Protein AF-A0A454XWD0-F1 (afdb_monomer)

Mean predicted aligned error: 9.47 Å

InterPro domains:
  IPR008632 Nematode fatty acid retinoid binding [PF05823] (72-197)
  IPR008632 Nematode fatty acid retinoid binding [PTHR31418] (1-220)

Nearest PDB structures (foldseek):
  4xcp-assembly1_A  TM=5.617E-01  e=5.370E-02  Necator americanus

Sequence (221 aa):
MRSALCFAVLIAIAFGAPLLTDRQQKIRLIWGDDVNVTR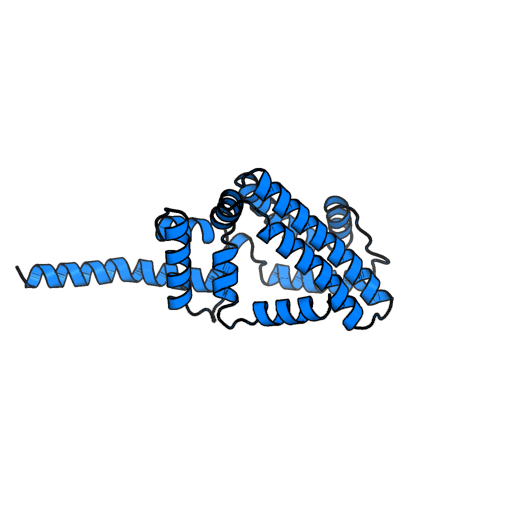AETILAEEAQKLGMTMDDYFNSCAADAESFDFTKQEEADIKQEMEAAVKKVDNINVKTWDELFNILKQHAPKTYDALMKRKAIFEKYFAKLDATAQQFVRNFGNALLESINGLSNAEKESKNPFDLIEMLGKNIKKVKTEYDALPQSSKDSLERVFCIRSTLRIVDEYGLLKIVYAVVEAVA

Solvent-accessible surface area (backbone atoms only — not comparable to full-atom values): 12056 Å² total; per-residue (Å²): 115,74,68,58,53,54,50,51,49,53,49,51,47,64,66,44,46,59,58,49,54,53,48,51,50,49,51,26,71,74,67,34,85,84,54,59,52,73,58,40,54,51,47,46,42,55,52,14,55,77,70,75,42,53,51,66,64,40,50,50,41,55,55,57,66,43,78,62,66,54,74,50,74,64,53,50,52,47,33,53,54,31,48,66,53,32,70,78,67,57,84,78,60,76,56,92,45,70,67,54,44,50,52,50,26,52,75,65,24,45,66,41,31,53,56,49,52,60,33,47,58,55,49,51,64,45,51,70,72,36,48,73,69,34,42,50,51,54,51,51,47,51,50,45,51,46,53,46,53,30,51,50,51,51,36,70,72,65,71,52,57,71,65,61,52,47,27,54,53,18,47,45,52,50,50,49,50,52,57,57,70,70,47,55,67,70,36,54,49,33,44,32,62,59,65,27,51,64,52,48,51,56,50,72,32,69,84,42,57,57,58,51,51,51,50,56,28,61,76,60,84

Structure (mmCIF, N/CA/C/O backbone):
data_AF-A0A454XWD0-F1
#
_entry.id   AF-A0A454XWD0-F1
#
loop_
_atom_site.group_PDB
_atom_site.id
_atom_site.type_symbol
_atom_site.label_atom_id
_atom_site.label_alt_id
_atom_site.label_comp_id
_atom_site.label_asym_id
_atom_site.label_entity_id
_atom_site.label_seq_id
_atom_site.pdbx_PDB_ins_code
_atom_site.Cartn_x
_atom_site.Cartn_y
_atom_site.Cartn_z
_atom_site.occupancy
_atom_site.B_iso_or_equiv
_atom_site.auth_seq_id
_atom_site.auth_comp_id
_atom_site.auth_asym_id
_atom_site.auth_atom_id
_atom_site.pdbx_PDB_model_num
ATOM 1 N N . MET A 1 1 ? -10.133 -17.401 49.829 1.00 37.88 1 MET A N 1
ATOM 2 C CA . MET A 1 1 ? -10.562 -16.442 48.780 1.00 37.88 1 MET A CA 1
ATOM 3 C C . MET A 1 1 ? -9.396 -15.717 48.097 1.00 37.88 1 MET A C 1
ATOM 5 O O . MET A 1 1 ? -9.411 -15.658 46.879 1.00 37.88 1 MET A O 1
ATOM 9 N N . ARG A 1 2 ? -8.354 -15.242 48.806 1.00 32.78 2 ARG A N 1
ATOM 10 C CA . ARG A 1 2 ? -7.168 -14.605 48.175 1.00 32.78 2 ARG A CA 1
ATOM 11 C C . ARG A 1 2 ? -6.350 -15.535 47.256 1.00 32.78 2 ARG A C 1
ATOM 13 O O . ARG A 1 2 ? -5.884 -15.098 46.216 1.00 32.78 2 ARG A O 1
ATOM 20 N N . SER A 1 3 ? -6.252 -16.823 47.583 1.00 38.47 3 SER A N 1
ATOM 21 C CA . SER A 1 3 ? -5.488 -17.816 46.805 1.00 38.47 3 SER A CA 1
ATOM 22 C C . SER A 1 3 ? -6.126 -18.172 45.452 1.00 38.47 3 SER A C 1
ATOM 24 O O . SER A 1 3 ? -5.413 -18.461 44.498 1.00 38.47 3 SER A O 1
ATOM 26 N N . ALA A 1 4 ? -7.460 -18.107 45.352 1.00 33.97 4 ALA A N 1
ATOM 27 C CA . ALA A 1 4 ? -8.196 -18.374 44.111 1.00 33.97 4 ALA A CA 1
ATOM 28 C C . ALA A 1 4 ? -8.080 -17.213 43.106 1.00 33.97 4 ALA A C 1
ATOM 30 O O . ALA A 1 4 ? -7.994 -17.447 41.906 1.00 33.97 4 ALA A O 1
ATOM 31 N N . LEU A 1 5 ? -8.000 -15.972 43.601 1.00 31.23 5 LEU A N 1
ATOM 32 C CA . LEU A 1 5 ? -7.741 -14.776 42.792 1.00 31.23 5 LEU A CA 1
ATOM 33 C C . LEU A 1 5 ? -6.335 -14.796 42.176 1.00 31.23 5 LEU A C 1
ATOM 35 O O . LEU A 1 5 ? -6.193 -14.512 40.993 1.00 31.23 5 LEU A O 1
ATOM 39 N N . CYS A 1 6 ? -5.310 -15.205 42.929 1.00 34.34 6 CYS A N 1
ATOM 40 C CA . CYS A 1 6 ? -3.956 -15.344 42.381 1.00 34.34 6 CYS A CA 1
ATOM 41 C C . CYS A 1 6 ? -3.865 -16.447 41.314 1.0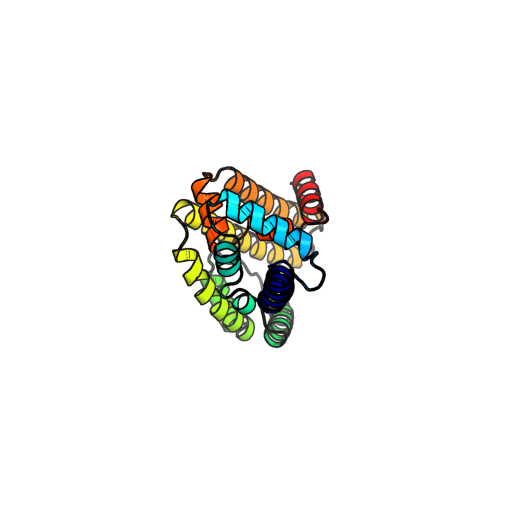0 34.34 6 CYS A C 1
ATOM 43 O O . CYS A 1 6 ? -3.187 -16.262 40.308 1.00 34.34 6 CYS A O 1
ATOM 45 N N . PHE A 1 7 ? -4.580 -17.565 41.490 1.00 37.03 7 PHE A N 1
ATOM 46 C CA . PHE A 1 7 ? -4.650 -18.625 40.478 1.00 37.03 7 PHE A CA 1
ATOM 47 C C . PHE A 1 7 ? -5.415 -18.182 39.224 1.00 37.03 7 PHE A C 1
ATOM 49 O O . PHE A 1 7 ? -4.972 -18.464 38.117 1.00 37.03 7 PHE A O 1
ATOM 56 N N . ALA A 1 8 ? -6.513 -17.434 39.376 1.00 37.16 8 ALA A N 1
ATOM 57 C CA . ALA A 1 8 ? -7.255 -16.867 38.250 1.00 37.16 8 ALA A CA 1
ATOM 58 C C . ALA A 1 8 ? -6.424 -15.841 37.462 1.00 37.16 8 ALA A C 1
ATOM 60 O O . ALA A 1 8 ? -6.486 -15.826 36.238 1.00 37.16 8 ALA A O 1
ATOM 61 N N . VAL A 1 9 ? -5.599 -15.035 38.140 1.00 42.34 9 VAL A N 1
ATOM 62 C CA . VAL A 1 9 ? -4.662 -14.099 37.499 1.00 42.34 9 VAL A CA 1
ATOM 63 C C . VAL A 1 9 ? -3.541 -14.846 36.771 1.00 42.34 9 VAL A C 1
ATOM 65 O O . VAL A 1 9 ? -3.245 -14.512 35.633 1.00 42.34 9 VAL A O 1
ATOM 68 N N . LEU A 1 10 ? -2.963 -15.898 37.358 1.00 39.50 10 LEU A N 1
ATOM 69 C CA . LEU A 1 10 ? -1.930 -16.710 36.696 1.00 39.50 10 LEU A CA 1
ATOM 70 C C . LEU A 1 10 ? -2.470 -17.474 35.481 1.00 39.50 10 LEU A C 1
ATOM 72 O O . LEU A 1 10 ? -1.789 -17.561 34.464 1.00 39.50 10 LEU A O 1
ATOM 76 N N . ILE A 1 11 ? -3.705 -17.975 35.559 1.00 45.94 11 ILE A N 1
ATOM 77 C CA . ILE A 1 11 ? -4.408 -18.605 34.437 1.00 45.94 11 ILE A CA 1
ATOM 78 C C . ILE A 1 11 ? -4.738 -17.551 33.367 1.00 45.94 11 ILE A C 1
ATOM 80 O O . ILE A 1 11 ? -4.446 -17.771 32.198 1.00 45.94 11 ILE A O 1
ATOM 84 N N . ALA A 1 12 ? -5.252 -16.373 33.734 1.00 44.78 12 ALA A N 1
ATOM 85 C CA . ALA A 1 12 ? -5.513 -15.287 32.784 1.00 44.78 12 ALA A CA 1
ATOM 86 C C . ALA A 1 12 ? -4.232 -14.785 32.091 1.00 44.78 12 ALA A C 1
ATOM 88 O O . ALA A 1 12 ? -4.255 -14.498 30.898 1.00 44.78 12 ALA A O 1
ATOM 89 N N . ILE A 1 13 ? -3.101 -14.749 32.803 1.00 44.12 13 ILE A N 1
ATOM 90 C CA . ILE A 1 13 ? -1.786 -14.438 32.230 1.00 44.12 13 ILE A CA 1
ATOM 91 C C . ILE A 1 13 ? -1.321 -15.574 31.308 1.00 44.12 13 ILE A C 1
ATOM 93 O O . ILE A 1 13 ? -0.835 -15.298 30.219 1.00 44.12 13 ILE A O 1
ATOM 97 N N . ALA A 1 14 ? -1.512 -16.843 31.681 1.00 37.91 14 ALA A N 1
ATOM 98 C CA . ALA A 1 14 ? -1.090 -17.991 30.875 1.00 37.91 14 ALA A CA 1
ATOM 99 C C . ALA A 1 14 ? -1.933 -18.208 29.603 1.00 37.91 14 ALA A C 1
ATOM 101 O O . ALA A 1 14 ? -1.398 -18.683 28.608 1.00 37.91 14 ALA A O 1
ATOM 102 N N . PHE A 1 15 ? -3.222 -17.848 29.610 1.00 42.16 15 PHE A N 1
ATOM 103 C CA . PHE A 1 15 ? -4.094 -17.906 28.427 1.00 42.16 15 PHE A CA 1
ATOM 104 C C . PHE A 1 15 ? -4.102 -16.596 27.617 1.00 42.16 15 PHE A C 1
ATOM 106 O O . PHE A 1 15 ? -4.360 -16.631 26.418 1.00 42.16 15 PHE A O 1
ATOM 113 N N . GLY A 1 16 ? -3.774 -15.452 28.230 1.00 37.50 16 GLY A N 1
ATOM 114 C CA . GLY A 1 16 ? -3.621 -14.163 27.543 1.00 37.50 16 GLY A CA 1
ATOM 115 C C . GLY A 1 16 ? -2.238 -13.949 26.914 1.00 37.50 16 GLY A C 1
ATOM 116 O O . GLY A 1 16 ? -2.134 -13.313 25.869 1.00 37.50 16 GLY A O 1
ATOM 117 N N . ALA A 1 17 ? -1.173 -14.512 27.496 1.00 42.06 17 ALA A N 1
ATOM 118 C CA . ALA A 1 17 ? 0.190 -14.382 26.977 1.00 42.06 17 ALA A CA 1
ATOM 119 C C . ALA A 1 17 ? 0.397 -14.983 25.571 1.00 42.06 17 ALA A C 1
ATOM 121 O O . ALA A 1 17 ? 1.052 -14.310 24.779 1.00 42.06 17 ALA A O 1
ATOM 122 N N . PRO A 1 18 ? -0.159 -16.160 25.206 1.00 47.91 18 PRO A N 1
ATOM 123 C CA . PRO A 1 18 ? -0.052 -16.715 23.854 1.00 47.91 18 PRO A CA 1
ATOM 124 C C . PRO A 1 18 ? -0.727 -15.828 22.803 1.00 47.91 18 PRO A C 1
ATOM 126 O O . PRO A 1 18 ? -0.173 -15.617 21.731 1.00 47.91 18 PRO A O 1
ATOM 129 N N . LEU A 1 19 ? -1.890 -15.252 23.134 1.00 55.12 19 LEU A N 1
ATOM 130 C CA . LEU A 1 19 ? -2.605 -14.301 22.273 1.00 55.12 19 LEU A CA 1
ATOM 131 C C . LEU A 1 19 ? -1.808 -13.006 22.074 1.00 55.12 19 LEU A C 1
ATOM 133 O O . LEU A 1 19 ? -1.757 -12.475 20.966 1.00 55.12 19 LEU A O 1
ATOM 137 N N . LEU A 1 20 ? -1.156 -12.518 23.133 1.00 57.12 20 LEU A N 1
ATOM 138 C CA . LEU A 1 20 ? -0.259 -11.366 23.050 1.00 57.12 20 LEU A CA 1
ATOM 139 C C . LEU A 1 20 ? 0.981 -11.692 22.212 1.00 57.12 20 LEU A C 1
ATOM 141 O O . LEU A 1 20 ? 1.330 -10.913 21.336 1.00 57.12 20 LEU A O 1
ATOM 145 N N . THR A 1 21 ? 1.615 -12.852 22.404 1.00 62.78 21 THR A N 1
ATOM 146 C CA . THR A 1 21 ? 2.796 -13.228 21.603 1.00 62.78 21 THR A CA 1
ATOM 147 C C . THR A 1 21 ? 2.453 -13.406 20.124 1.00 62.78 21 THR A C 1
ATOM 149 O O . THR A 1 21 ? 3.209 -12.928 19.282 1.00 62.78 21 THR A O 1
ATOM 152 N N . ASP A 1 22 ? 1.300 -13.999 19.802 1.00 80.31 22 ASP A N 1
ATOM 153 C CA . ASP A 1 22 ? 0.811 -14.138 18.422 1.00 80.31 22 ASP A CA 1
ATOM 154 C C . ASP A 1 22 ? 0.527 -12.772 17.772 1.00 80.31 22 ASP A C 1
ATOM 156 O O . ASP A 1 22 ? 0.939 -12.513 16.642 1.00 80.31 22 ASP A O 1
ATOM 160 N N . ARG A 1 23 ? -0.099 -11.838 18.504 1.00 85.62 23 ARG A N 1
ATOM 161 C CA . ARG A 1 23 ? -0.331 -10.470 18.014 1.00 85.62 23 ARG A CA 1
ATOM 162 C C . ARG A 1 23 ? 0.969 -9.716 17.773 1.00 85.62 23 ARG A C 1
ATOM 164 O O . ARG A 1 23 ? 1.120 -9.094 16.728 1.00 85.62 23 ARG A O 1
ATOM 171 N N . GLN A 1 24 ? 1.904 -9.769 18.717 1.00 87.75 24 GLN A N 1
ATOM 172 C CA . GLN A 1 24 ? 3.191 -9.086 18.595 1.00 87.75 24 GLN A CA 1
ATOM 173 C C . GLN A 1 24 ? 4.004 -9.616 17.406 1.00 87.75 24 GLN A C 1
ATOM 175 O O . GLN A 1 24 ? 4.624 -8.833 16.688 1.00 87.75 24 GLN A O 1
ATOM 180 N N . GLN A 1 25 ? 3.963 -10.930 17.166 1.00 86.12 25 GLN A N 1
ATOM 181 C CA . GLN A 1 25 ? 4.566 -11.548 15.984 1.00 86.12 25 GLN A CA 1
ATOM 182 C C . GLN A 1 25 ? 3.887 -11.081 14.696 1.00 86.12 25 GLN A C 1
ATOM 184 O O . GLN A 1 25 ? 4.577 -10.666 13.771 1.00 86.12 25 GLN A O 1
ATOM 189 N N . LYS A 1 26 ? 2.551 -11.060 14.651 1.00 87.44 26 LYS A N 1
ATOM 190 C CA . LYS A 1 26 ? 1.801 -10.550 13.493 1.00 87.44 26 LYS A CA 1
ATOM 191 C C . LYS A 1 26 ? 2.048 -9.067 13.226 1.00 87.44 26 LYS A C 1
ATOM 193 O O . LYS A 1 26 ? 2.152 -8.679 12.073 1.00 87.44 26 LYS A O 1
ATOM 198 N N . ILE A 1 27 ? 2.195 -8.239 14.261 1.00 89.50 27 ILE A N 1
ATOM 199 C CA . ILE A 1 27 ? 2.568 -6.825 14.097 1.00 89.50 27 ILE A CA 1
ATOM 200 C C . ILE A 1 27 ? 3.913 -6.712 13.375 1.00 89.50 27 ILE A C 1
ATOM 202 O O . ILE A 1 27 ? 4.030 -5.956 12.415 1.00 89.50 27 ILE A O 1
ATOM 206 N N . ARG A 1 28 ? 4.915 -7.487 13.799 1.00 87.75 28 ARG A N 1
ATOM 207 C CA . ARG A 1 28 ? 6.226 -7.492 13.136 1.00 87.75 28 ARG A CA 1
ATOM 208 C C . ARG A 1 28 ? 6.161 -8.029 11.715 1.00 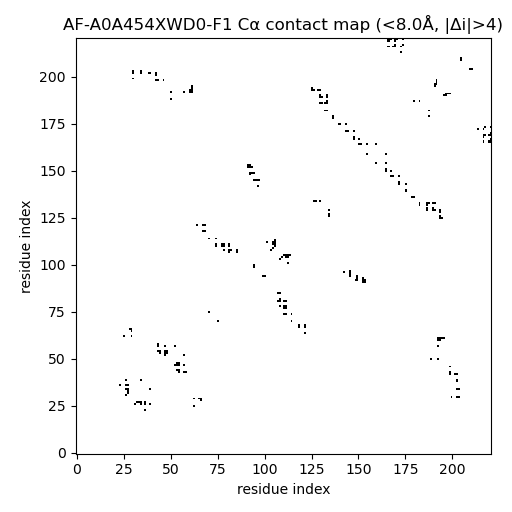87.75 28 ARG A C 1
ATOM 210 O O . ARG A 1 28 ? 6.822 -7.502 10.833 1.00 87.75 28 ARG A O 1
ATOM 217 N N . LEU A 1 29 ? 5.324 -9.034 11.487 1.00 83.12 29 LEU A N 1
ATOM 218 C CA . LEU A 1 29 ? 5.125 -9.595 10.160 1.00 83.12 29 LEU A CA 1
ATOM 219 C C . LEU A 1 29 ? 4.524 -8.576 9.183 1.00 83.12 29 LEU A C 1
ATOM 221 O O . LEU A 1 29 ? 4.953 -8.519 8.042 1.00 83.12 29 LEU A O 1
ATOM 225 N N . ILE A 1 30 ? 3.561 -7.768 9.634 1.00 82.50 30 ILE A N 1
ATOM 226 C CA . ILE A 1 30 ? 2.839 -6.814 8.778 1.00 82.50 30 ILE A CA 1
ATOM 227 C C . ILE A 1 30 ? 3.629 -5.516 8.570 1.00 82.50 30 ILE A C 1
ATOM 229 O O . ILE A 1 30 ? 3.614 -4.957 7.477 1.00 82.50 30 ILE A O 1
ATOM 233 N N . TRP A 1 31 ? 4.275 -4.994 9.617 1.00 84.06 31 TRP A N 1
ATOM 234 C CA . TRP A 1 31 ? 4.883 -3.657 9.582 1.00 84.06 31 TRP A CA 1
ATOM 235 C C . TRP A 1 31 ? 6.414 -3.648 9.684 1.00 84.06 31 TRP A C 1
ATOM 237 O O . TRP A 1 31 ? 7.003 -2.580 9.537 1.00 84.06 31 TRP A O 1
ATOM 247 N N . GLY A 1 32 ? 7.057 -4.801 9.896 1.00 81.00 32 GLY A N 1
ATOM 248 C CA . GLY A 1 32 ? 8.514 -4.950 9.939 1.00 81.00 32 GLY A CA 1
ATOM 249 C C . GLY A 1 32 ? 9.052 -5.466 11.277 1.00 81.00 32 GLY A C 1
ATOM 250 O O . GLY A 1 32 ? 8.505 -5.202 12.351 1.00 81.00 32 GLY A O 1
ATOM 251 N N . ASP A 1 33 ? 10.167 -6.198 11.216 1.00 83.19 33 ASP A N 1
ATOM 252 C CA . ASP A 1 33 ? 10.815 -6.808 12.387 1.00 83.19 33 ASP A CA 1
ATOM 253 C C . ASP A 1 33 ? 11.318 -5.781 13.418 1.00 83.19 33 ASP A C 1
ATOM 255 O O . ASP A 1 33 ? 11.419 -6.092 14.609 1.00 83.19 33 ASP A O 1
ATOM 259 N N . ASP A 1 34 ? 11.635 -4.566 12.968 1.00 83.50 34 ASP A N 1
ATOM 260 C CA . ASP A 1 34 ? 12.168 -3.454 13.757 1.00 83.50 34 ASP A CA 1
ATOM 261 C C . ASP A 1 34 ? 11.087 -2.566 14.395 1.00 83.50 34 ASP A C 1
ATOM 263 O O . ASP A 1 34 ? 11.410 -1.688 15.198 1.00 83.50 34 ASP A O 1
ATOM 267 N N . VAL A 1 35 ? 9.806 -2.822 14.110 1.00 85.31 35 VAL A N 1
ATOM 268 C CA . VAL A 1 35 ? 8.690 -2.048 14.662 1.00 85.31 35 VAL A CA 1
ATOM 269 C C . VAL A 1 35 ? 8.645 -2.115 16.187 1.00 85.31 35 VAL A C 1
ATOM 271 O O . VAL A 1 35 ? 8.680 -3.186 16.810 1.00 85.31 35 VAL A O 1
ATOM 274 N N . ASN A 1 36 ? 8.449 -0.950 16.810 1.00 89.38 36 ASN A N 1
ATOM 275 C CA . ASN A 1 36 ? 8.118 -0.849 18.222 1.00 89.38 36 ASN A CA 1
ATOM 276 C C . ASN A 1 36 ? 6.697 -1.364 18.474 1.00 89.38 36 ASN A C 1
ATOM 278 O O . ASN A 1 36 ? 5.703 -0.638 18.387 1.00 89.38 36 ASN A O 1
ATOM 282 N N . VAL A 1 37 ? 6.609 -2.642 18.823 1.00 90.38 37 VAL A N 1
ATOM 283 C CA . VAL A 1 37 ? 5.335 -3.349 18.968 1.00 90.38 37 VAL A CA 1
ATOM 284 C C . VAL A 1 37 ? 4.401 -2.683 19.983 1.00 90.38 37 VAL A C 1
ATOM 286 O O . VAL A 1 37 ? 3.218 -2.520 19.703 1.00 90.38 37 VAL A O 1
ATOM 289 N N . THR A 1 38 ? 4.921 -2.210 21.118 1.00 90.50 38 THR A N 1
ATOM 290 C CA . THR A 1 38 ? 4.113 -1.511 22.133 1.00 90.50 38 THR A CA 1
ATOM 291 C C . THR A 1 38 ? 3.496 -0.229 21.575 1.00 90.50 38 THR A C 1
ATOM 293 O O . THR A 1 38 ? 2.332 0.095 21.842 1.00 90.50 38 THR A O 1
ATOM 296 N N . ARG A 1 39 ? 4.267 0.525 20.779 1.00 91.25 39 ARG A N 1
ATOM 297 C CA . ARG A 1 39 ? 3.763 1.747 20.151 1.00 91.25 39 ARG A CA 1
ATOM 298 C C . ARG A 1 39 ? 2.739 1.423 19.071 1.00 91.25 39 ARG A C 1
ATOM 300 O O . ARG A 1 39 ? 1.706 2.091 19.022 1.00 91.25 39 ARG A O 1
ATOM 307 N N . ALA A 1 40 ? 2.987 0.394 18.267 1.00 90.81 40 ALA A N 1
ATOM 308 C CA . ALA A 1 40 ? 2.051 -0.072 17.256 1.00 90.81 40 ALA A CA 1
ATOM 309 C C . ALA A 1 40 ? 0.711 -0.501 17.870 1.00 90.81 40 ALA A C 1
ATOM 311 O O . ALA A 1 40 ? -0.334 -0.030 17.428 1.00 90.81 40 ALA A O 1
ATOM 312 N N . GLU A 1 41 ? 0.721 -1.287 18.950 1.00 92.12 41 GLU A N 1
ATOM 313 C CA . GLU A 1 41 ? -0.498 -1.665 19.679 1.00 92.12 41 GLU A CA 1
ATOM 314 C C . GLU A 1 41 ? -1.267 -0.445 20.192 1.00 92.12 41 GLU A C 1
ATOM 316 O O . GLU A 1 41 ? -2.490 -0.389 20.079 1.00 92.12 41 GLU A O 1
ATOM 321 N N . THR A 1 42 ? -0.552 0.562 20.702 1.00 92.75 42 THR A N 1
ATOM 322 C CA . THR A 1 42 ? -1.169 1.820 21.145 1.00 92.75 42 THR A CA 1
ATOM 323 C C . THR A 1 42 ? -1.848 2.546 19.981 1.00 92.75 42 THR A C 1
ATOM 325 O O . THR A 1 42 ? -2.992 2.972 20.106 1.00 92.75 42 THR A O 1
ATOM 328 N N . ILE A 1 43 ? -1.170 2.667 18.834 1.00 92.62 43 ILE A N 1
ATOM 329 C CA . ILE A 1 43 ? -1.718 3.319 17.635 1.00 92.62 43 ILE A CA 1
ATOM 330 C C . ILE A 1 43 ? -2.972 2.589 17.150 1.00 92.62 43 ILE A C 1
ATOM 332 O O . ILE A 1 43 ? -3.993 3.226 16.901 1.00 92.62 43 ILE A O 1
ATOM 336 N N . LEU A 1 44 ? -2.905 1.264 17.046 1.00 93.69 44 LEU A N 1
ATOM 337 C CA . LEU A 1 44 ? -4.023 0.437 16.608 1.00 93.69 44 LEU A CA 1
ATOM 338 C C . LEU A 1 44 ? -5.224 0.569 17.558 1.00 93.69 44 LEU A C 1
ATOM 340 O O . LEU A 1 44 ? -6.353 0.693 17.091 1.00 93.69 44 LEU A O 1
ATOM 344 N N . ALA A 1 45 ? -4.994 0.620 18.874 1.00 93.88 45 ALA A N 1
ATOM 345 C CA . ALA A 1 45 ? -6.060 0.817 19.855 1.00 93.88 45 ALA A CA 1
ATOM 346 C C . ALA A 1 45 ? -6.713 2.205 19.734 1.00 93.88 45 ALA A C 1
ATOM 348 O O . ALA A 1 45 ? -7.938 2.322 19.801 1.00 93.88 45 ALA A O 1
ATOM 349 N N . GLU A 1 46 ? -5.915 3.254 19.515 1.00 95.00 46 GLU A N 1
ATOM 350 C CA . GLU A 1 46 ? -6.423 4.606 19.270 1.00 95.00 46 GLU A CA 1
ATOM 351 C C . GLU A 1 46 ? -7.281 4.676 17.993 1.00 95.00 46 GLU A C 1
ATOM 353 O O . GLU A 1 46 ? -8.329 5.324 17.988 1.00 95.00 46 GLU A O 1
ATOM 358 N N . GLU A 1 47 ? -6.857 4.031 16.901 1.00 93.88 47 GLU A N 1
ATOM 359 C CA . GLU A 1 47 ? -7.613 4.020 15.639 1.00 93.88 47 GLU A CA 1
ATOM 360 C C . GLU A 1 47 ? -8.880 3.157 15.735 1.00 93.88 47 GLU A C 1
ATOM 362 O O . GLU A 1 47 ? -9.947 3.597 15.298 1.00 93.88 47 GLU A O 1
ATOM 367 N N . ALA A 1 48 ? -8.815 2.001 16.404 1.00 94.19 48 ALA A N 1
ATOM 368 C CA . ALA A 1 48 ? -9.986 1.177 16.703 1.00 94.19 48 ALA A CA 1
ATOM 369 C C . ALA A 1 48 ? -11.050 1.976 17.472 1.00 94.19 48 ALA A C 1
ATOM 371 O O . ALA A 1 48 ? -12.226 1.980 17.098 1.00 94.19 48 ALA A O 1
ATOM 372 N N . GLN A 1 49 ? -10.626 2.729 18.495 1.00 95.88 49 GLN A N 1
ATOM 373 C CA . GLN A 1 49 ? -11.518 3.571 19.290 1.00 95.88 49 GLN A CA 1
ATOM 374 C C . GLN A 1 49 ? -12.206 4.648 18.440 1.00 95.88 49 GLN A C 1
ATOM 376 O O . GLN A 1 49 ? -13.418 4.832 18.565 1.00 95.88 49 GLN A O 1
ATOM 381 N N . LYS A 1 50 ? -11.471 5.339 17.555 1.00 94.31 50 LYS A N 1
ATOM 382 C CA . LYS A 1 50 ? -12.048 6.355 16.650 1.00 94.31 50 LYS A CA 1
ATOM 383 C C . LYS A 1 50 ? -13.112 5.770 15.724 1.00 94.31 50 LYS A C 1
ATOM 385 O O . LYS A 1 50 ? -14.078 6.452 15.396 1.00 94.31 50 LYS A O 1
ATOM 390 N N . LEU A 1 51 ? -12.938 4.516 15.316 1.00 93.12 51 LEU A N 1
ATOM 391 C CA . LEU A 1 51 ? -13.855 3.811 14.425 1.00 93.12 51 LEU A CA 1
ATOM 392 C C . LEU A 1 51 ? -15.029 3.138 15.147 1.00 93.12 51 LEU A C 1
ATOM 394 O O . LEU A 1 51 ? -15.910 2.605 14.464 1.00 93.12 51 LEU A O 1
ATOM 398 N N . GLY A 1 52 ? -15.046 3.162 16.485 1.00 94.44 52 GLY A N 1
ATOM 399 C CA . GLY A 1 52 ? -16.038 2.468 17.306 1.00 94.44 52 GLY A CA 1
ATOM 400 C C . GLY A 1 52 ? -15.903 0.943 17.265 1.00 94.44 52 GLY A C 1
ATOM 401 O O . GLY A 1 52 ? -16.899 0.243 17.426 1.00 94.44 52 GLY A O 1
ATOM 402 N N . MET A 1 53 ? -14.698 0.429 17.007 1.00 92.94 53 MET A N 1
ATOM 403 C CA . MET A 1 53 ? -14.396 -1.002 16.917 1.00 92.94 53 MET A CA 1
ATOM 404 C C . MET A 1 53 ? -13.644 -1.480 18.159 1.00 92.94 53 MET A C 1
ATOM 406 O O . MET A 1 53 ? -12.970 -0.700 18.836 1.00 92.94 53 MET A O 1
ATOM 410 N N . THR A 1 54 ? -13.723 -2.780 18.448 1.00 93.38 54 THR A N 1
ATOM 411 C CA . THR A 1 54 ? -12.783 -3.379 19.399 1.00 93.38 54 THR A CA 1
ATOM 412 C C . THR A 1 54 ? -11.387 -3.418 18.776 1.00 93.38 54 THR A C 1
ATOM 414 O O . THR A 1 54 ? -11.241 -3.490 17.554 1.00 93.38 54 THR A O 1
ATOM 417 N N . MET A 1 55 ? -10.352 -3.377 19.616 1.00 91.19 55 MET A N 1
ATOM 418 C CA . MET A 1 55 ? -8.966 -3.512 19.161 1.00 91.19 55 MET A CA 1
ATOM 419 C C . MET A 1 55 ? -8.750 -4.821 18.389 1.00 91.19 55 MET A C 1
ATOM 421 O O . MET A 1 55 ? -8.065 -4.827 17.372 1.00 91.19 55 MET A O 1
ATOM 425 N N . ASP A 1 56 ? -9.366 -5.914 18.837 1.00 89.94 56 ASP A N 1
ATOM 426 C CA . ASP A 1 56 ? -9.211 -7.229 18.214 1.00 89.94 56 ASP A CA 1
ATOM 427 C C . ASP A 1 56 ? -9.880 -7.282 16.835 1.00 89.94 56 ASP A C 1
ATOM 429 O O . ASP A 1 56 ? -9.259 -7.738 15.876 1.00 89.94 56 ASP A O 1
ATOM 433 N N . ASP A 1 57 ? -11.105 -6.762 16.702 1.00 89.62 57 ASP A N 1
ATOM 434 C CA . ASP A 1 57 ? -11.799 -6.697 15.408 1.00 89.62 57 ASP A CA 1
ATOM 435 C C . ASP A 1 57 ? -11.049 -5.803 14.420 1.00 89.62 57 ASP A C 1
ATOM 437 O O . ASP A 1 57 ? -10.910 -6.137 13.242 1.00 89.62 57 ASP A O 1
ATOM 441 N N . TYR A 1 58 ? -10.543 -4.669 14.908 1.00 91.56 58 TYR A N 1
ATOM 442 C CA . TYR A 1 58 ? -9.772 -3.739 14.101 1.00 91.56 58 TYR A CA 1
ATOM 443 C C . TYR A 1 58 ? -8.457 -4.364 13.625 1.00 91.56 58 TYR A C 1
ATOM 445 O O . TYR A 1 58 ? -8.175 -4.381 12.427 1.00 91.56 58 TYR A O 1
ATOM 453 N N . PHE A 1 59 ? -7.693 -4.960 14.543 1.00 91.38 59 PHE A N 1
ATOM 454 C CA . PHE A 1 59 ? -6.441 -5.638 14.223 1.00 91.38 59 PHE A CA 1
ATOM 455 C C . PHE A 1 59 ? -6.643 -6.788 13.235 1.00 91.38 59 PHE A C 1
ATOM 457 O O . PHE A 1 59 ? -5.894 -6.900 12.269 1.00 91.38 59 PHE A O 1
ATOM 464 N N . ASN A 1 60 ? -7.678 -7.609 13.429 1.00 88.50 60 ASN A N 1
ATOM 465 C CA . ASN A 1 60 ? -7.996 -8.698 12.510 1.00 88.50 60 ASN A CA 1
ATOM 466 C C . ASN A 1 60 ? -8.357 -8.183 11.111 1.00 88.50 60 ASN A C 1
ATOM 468 O O . ASN A 1 60 ? -8.007 -8.834 10.132 1.00 88.50 60 ASN A O 1
ATOM 472 N N . SER A 1 61 ? -9.008 -7.019 11.002 1.00 86.25 61 SER A N 1
ATOM 473 C CA . SER A 1 61 ? -9.258 -6.370 9.709 1.00 86.25 61 SER A CA 1
ATOM 474 C C . SER A 1 61 ? -7.955 -5.956 9.023 1.00 86.25 61 SER A C 1
ATOM 476 O O . SER A 1 61 ? -7.789 -6.214 7.834 1.00 86.25 61 SER A O 1
ATOM 478 N N . CYS A 1 62 ? -7.012 -5.379 9.775 1.00 85.44 62 CYS A N 1
ATOM 479 C CA . CYS A 1 62 ? -5.707 -4.971 9.247 1.00 85.44 62 CYS A CA 1
ATOM 480 C C . CYS A 1 62 ? -4.803 -6.152 8.877 1.00 85.44 62 CYS A C 1
ATOM 482 O O . CYS A 1 62 ? -4.033 -6.063 7.928 1.00 85.44 62 CYS A O 1
ATOM 484 N N . ALA A 1 63 ? -4.879 -7.246 9.634 1.00 85.56 63 ALA A N 1
ATOM 485 C CA . ALA A 1 63 ? -4.057 -8.434 9.428 1.00 85.56 63 ALA A CA 1
ATOM 486 C C . ALA A 1 63 ? -4.630 -9.393 8.372 1.00 85.56 63 ALA A C 1
ATOM 488 O O . ALA A 1 63 ? -3.930 -10.301 7.920 1.00 85.56 63 ALA A O 1
ATOM 489 N N . ALA A 1 64 ? -5.899 -9.229 7.987 1.00 81.75 64 ALA A N 1
ATOM 490 C CA . ALA A 1 64 ? -6.556 -10.118 7.042 1.00 81.75 64 ALA A CA 1
ATOM 491 C C . ALA A 1 64 ? -5.868 -10.067 5.671 1.00 81.75 64 ALA A C 1
ATOM 493 O O . ALA A 1 64 ? -5.814 -9.029 5.020 1.00 81.75 64 ALA A O 1
ATOM 494 N N . ASP A 1 65 ? -5.364 -11.219 5.223 1.00 79.00 65 ASP A N 1
ATOM 495 C CA . ASP A 1 65 ? -4.620 -11.381 3.968 1.00 79.00 65 ASP A CA 1
ATOM 496 C C . ASP A 1 65 ? -3.381 -10.467 3.831 1.00 79.00 65 ASP A C 1
ATOM 498 O O . ASP A 1 65 ? -2.864 -10.326 2.723 1.00 79.00 65 ASP A O 1
ATOM 502 N N . ALA A 1 66 ? -2.877 -9.868 4.919 1.00 75.44 66 ALA A N 1
ATOM 503 C CA . ALA A 1 66 ? -1.739 -8.944 4.871 1.00 75.44 66 ALA A CA 1
ATOM 504 C C . ALA A 1 66 ? -0.492 -9.610 4.261 1.00 75.44 66 ALA A C 1
ATOM 506 O O . ALA A 1 66 ? 0.080 -9.097 3.306 1.00 75.44 66 ALA A O 1
ATOM 507 N N . GLU A 1 67 ? -0.176 -10.835 4.692 1.00 72.81 67 GLU A N 1
ATOM 508 C CA . GLU A 1 67 ? 0.906 -11.658 4.121 1.00 72.81 67 GLU A CA 1
ATOM 509 C C . GLU A 1 67 ? 0.720 -11.960 2.626 1.00 72.81 67 GLU A C 1
ATOM 511 O O . GLU A 1 67 ? 1.671 -12.273 1.915 1.00 72.81 67 GLU A O 1
ATOM 516 N N . SER A 1 68 ? -0.519 -11.910 2.130 1.00 77.25 68 SER A N 1
ATOM 517 C CA . SER A 1 68 ? -0.818 -12.177 0.722 1.00 77.25 68 SER A CA 1
ATOM 518 C C . SER A 1 68 ? -0.603 -10.944 -0.166 1.00 77.25 68 SER A C 1
ATOM 520 O O . SER A 1 68 ? -0.543 -11.083 -1.392 1.00 77.25 68 SER A O 1
ATOM 522 N N . PHE A 1 69 ? -0.475 -9.750 0.425 1.00 74.12 69 PHE A N 1
ATOM 523 C CA . PHE A 1 69 ? -0.051 -8.544 -0.285 1.00 74.12 69 PHE A CA 1
ATOM 524 C C . PHE A 1 69 ? 1.466 -8.492 -0.491 1.00 74.12 69 PHE A C 1
ATOM 526 O O . PHE A 1 69 ? 1.900 -7.996 -1.532 1.00 74.12 69 PHE A O 1
ATOM 533 N N . ASP A 1 70 ? 2.254 -9.069 0.416 1.00 78.12 70 ASP A N 1
ATOM 534 C CA . ASP A 1 70 ? 3.713 -9.106 0.298 1.00 78.12 70 ASP A CA 1
ATOM 535 C C . ASP A 1 70 ? 4.179 -10.020 -0.827 1.00 78.12 70 ASP A C 1
ATOM 537 O O . ASP A 1 70 ? 3.569 -11.054 -1.113 1.00 78.12 70 ASP A O 1
ATOM 541 N N . PHE A 1 71 ? 5.282 -9.655 -1.478 1.00 79.06 71 PHE A N 1
ATOM 542 C CA . PHE A 1 71 ? 5.947 -10.525 -2.440 1.00 79.06 71 PHE A CA 1
ATOM 543 C C . PHE A 1 71 ? 6.782 -11.577 -1.716 1.00 79.06 71 PHE A C 1
ATOM 545 O O . PHE A 1 71 ? 7.460 -11.308 -0.729 1.00 79.06 71 PHE A O 1
ATOM 552 N N . THR A 1 72 ? 6.776 -12.804 -2.230 1.00 86.44 72 THR A N 1
ATOM 553 C CA . THR A 1 72 ? 7.742 -13.802 -1.762 1.00 86.44 72 THR A CA 1
ATOM 554 C C . THR A 1 72 ? 9.153 -13.401 -2.195 1.00 86.44 72 THR A C 1
ATOM 556 O O . THR A 1 72 ? 9.326 -12.787 -3.244 1.00 86.44 72 THR A O 1
ATOM 559 N N . LYS A 1 73 ? 10.189 -13.846 -1.471 1.00 86.44 73 LYS A N 1
ATOM 560 C CA . LYS A 1 73 ? 11.599 -13.605 -1.855 1.00 86.44 73 LYS A CA 1
ATOM 561 C C . LYS A 1 73 ? 11.915 -14.007 -3.300 1.00 86.44 73 LYS A C 1
ATOM 563 O O . LYS A 1 73 ? 12.740 -13.383 -3.958 1.00 86.44 73 LYS A O 1
ATOM 568 N N . GLN A 1 74 ? 11.271 -15.071 -3.783 1.00 91.38 74 GLN A N 1
ATOM 569 C CA . GLN A 1 74 ? 11.421 -15.514 -5.165 1.00 91.38 74 GLN A CA 1
ATOM 570 C C . GLN A 1 74 ? 10.757 -14.534 -6.139 1.00 91.38 74 GLN A C 1
ATOM 572 O O . GLN A 1 74 ? 11.372 -14.169 -7.134 1.00 91.38 74 GLN A O 1
ATOM 577 N N . GLU A 1 75 ? 9.538 -14.074 -5.840 1.00 87.81 75 GLU A N 1
ATOM 578 C CA . GLU A 1 75 ? 8.854 -13.064 -6.653 1.00 87.81 75 GLU A CA 1
ATOM 579 C C . GLU A 1 75 ? 9.621 -11.737 -6.664 1.00 87.81 75 GLU A C 1
ATOM 581 O O . GLU A 1 75 ? 9.780 -11.159 -7.730 1.00 87.81 75 GLU A O 1
ATOM 586 N N . GLU A 1 76 ? 10.169 -11.282 -5.536 1.00 85.38 76 GLU A N 1
ATOM 587 C CA . GLU A 1 76 ? 11.024 -10.086 -5.489 1.00 85.38 76 GLU A CA 1
ATOM 588 C C . GLU A 1 76 ? 12.265 -10.227 -6.380 1.00 85.38 76 GLU A C 1
ATOM 590 O O . GLU A 1 76 ? 12.602 -9.314 -7.138 1.00 85.38 76 GLU A O 1
ATOM 595 N N . ALA A 1 77 ? 12.939 -11.380 -6.314 1.00 86.19 77 ALA A N 1
ATOM 596 C CA . ALA A 1 77 ? 14.106 -11.664 -7.141 1.00 86.19 77 ALA A CA 1
ATOM 597 C C . ALA A 1 77 ? 13.749 -11.698 -8.636 1.00 86.19 77 ALA A C 1
ATOM 599 O O . ALA A 1 77 ? 14.463 -11.109 -9.452 1.00 86.19 77 ALA A O 1
ATOM 600 N N . ASP A 1 78 ? 12.634 -12.342 -8.987 1.00 88.62 78 ASP A N 1
ATOM 601 C CA . ASP A 1 78 ? 12.130 -12.409 -10.359 1.00 88.62 78 ASP A CA 1
ATOM 602 C C . ASP A 1 78 ? 11.730 -11.021 -10.883 1.00 88.62 78 ASP A C 1
ATOM 604 O O . ASP A 1 78 ? 12.127 -10.659 -11.990 1.00 88.62 78 ASP A O 1
ATOM 608 N N . ILE A 1 79 ? 11.021 -10.216 -10.080 1.00 84.31 79 ILE A N 1
ATOM 609 C CA . ILE A 1 79 ? 10.638 -8.837 -10.421 1.00 84.31 79 ILE A CA 1
ATOM 610 C C . ILE A 1 79 ? 11.883 -7.999 -10.686 1.00 84.31 79 ILE A C 1
ATOM 612 O O . ILE A 1 79 ? 11.979 -7.346 -11.723 1.00 84.31 79 ILE A O 1
ATOM 616 N N . LYS A 1 80 ? 12.867 -8.037 -9.782 1.00 81.69 80 LYS A N 1
ATOM 617 C CA . LYS A 1 80 ? 14.113 -7.285 -9.951 1.00 81.69 80 LYS A CA 1
ATOM 618 C C . LYS A 1 80 ? 14.819 -7.668 -11.251 1.00 81.69 80 LYS A C 1
ATOM 620 O O . LYS A 1 80 ? 15.173 -6.793 -12.039 1.00 81.69 80 LYS A O 1
ATOM 625 N N . GLN A 1 81 ? 14.985 -8.966 -11.496 1.00 85.25 81 GLN A N 1
ATOM 626 C CA . GLN A 1 81 ? 15.663 -9.462 -12.689 1.00 85.25 81 GLN 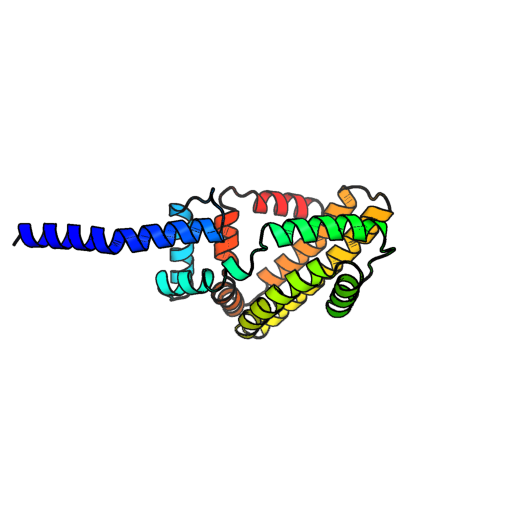A CA 1
ATOM 627 C C . GLN A 1 81 ? 14.920 -9.078 -13.980 1.00 85.25 81 GLN A C 1
ATOM 629 O O . GLN A 1 81 ? 15.548 -8.655 -14.953 1.00 85.25 81 GLN A O 1
ATOM 634 N N . GLU A 1 82 ? 13.596 -9.236 -14.015 1.00 82.56 82 GLU A N 1
ATOM 635 C CA . GLU A 1 82 ? 12.792 -8.914 -15.194 1.00 82.56 82 GLU A CA 1
ATOM 636 C C . GLU A 1 82 ? 12.723 -7.411 -15.452 1.00 82.56 82 GLU A C 1
ATOM 638 O O . GLU A 1 82 ? 12.824 -7.008 -16.607 1.00 82.56 82 GLU A O 1
ATOM 643 N N . MET A 1 83 ? 12.624 -6.574 -14.416 1.00 73.94 83 MET A N 1
ATOM 644 C CA . MET A 1 83 ? 12.642 -5.116 -14.569 1.00 73.94 83 MET A CA 1
ATOM 645 C C . MET A 1 83 ? 13.998 -4.621 -15.082 1.00 73.94 83 MET A C 1
ATOM 647 O O . MET A 1 83 ? 14.036 -3.873 -16.056 1.00 73.94 83 MET A O 1
ATOM 651 N N . GLU A 1 84 ? 15.117 -5.112 -14.536 1.00 73.62 84 GLU A N 1
ATOM 652 C CA . GLU A 1 84 ? 16.463 -4.793 -15.044 1.00 73.62 84 GLU A CA 1
ATOM 653 C C . GLU A 1 84 ? 16.656 -5.219 -16.513 1.00 73.62 84 GLU A C 1
ATOM 655 O O . GLU A 1 84 ? 17.374 -4.567 -17.280 1.00 73.62 84 GLU A O 1
ATOM 660 N N . ALA A 1 85 ? 16.021 -6.319 -16.928 1.00 72.50 85 ALA A N 1
ATOM 661 C CA . ALA A 1 85 ? 16.045 -6.786 -18.310 1.00 72.50 85 ALA A CA 1
ATOM 662 C C . ALA A 1 85 ? 15.078 -6.011 -19.223 1.00 72.50 85 ALA A C 1
ATOM 664 O O . ALA A 1 85 ? 15.393 -5.807 -20.398 1.00 72.50 85 ALA A O 1
ATOM 665 N N . ALA A 1 86 ? 13.921 -5.591 -18.708 1.00 67.50 86 ALA A N 1
ATOM 666 C CA . ALA A 1 86 ? 12.888 -4.863 -19.437 1.00 67.50 86 ALA A CA 1
ATOM 667 C C . ALA A 1 86 ? 13.304 -3.416 -19.718 1.00 67.50 86 ALA A C 1
ATOM 669 O O . ALA A 1 86 ? 13.133 -2.961 -20.846 1.00 67.50 86 ALA A O 1
ATOM 670 N N . VAL A 1 87 ? 13.950 -2.741 -18.760 1.00 62.91 87 VAL A N 1
ATOM 671 C CA . VAL A 1 87 ? 14.527 -1.392 -18.935 1.00 62.91 87 VAL A CA 1
ATOM 672 C C . VAL A 1 87 ? 15.481 -1.334 -20.136 1.00 62.91 87 VAL A C 1
ATOM 674 O O . VAL A 1 87 ? 15.537 -0.339 -20.849 1.00 62.91 87 VAL A O 1
ATOM 677 N N . LYS A 1 88 ? 16.185 -2.434 -20.433 1.00 62.56 88 LYS A N 1
ATOM 678 C CA . LYS A 1 88 ? 17.114 -2.529 -21.574 1.00 62.56 88 LYS A CA 1
ATOM 679 C C . LYS A 1 88 ? 16.448 -2.856 -22.915 1.00 62.56 88 LYS A C 1
ATOM 681 O O . LYS A 1 88 ? 17.125 -2.814 -23.938 1.00 62.56 88 LYS A O 1
ATOM 686 N N . LYS A 1 89 ? 15.178 -3.272 -22.919 1.00 61.75 89 LYS A N 1
ATOM 687 C CA . LYS A 1 89 ? 14.489 -3.836 -24.098 1.00 61.75 89 LYS A CA 1
ATOM 688 C C . LYS A 1 89 ? 13.239 -3.068 -24.510 1.00 61.75 89 LYS A C 1
ATOM 690 O O . LYS A 1 89 ? 12.851 -3.149 -25.672 1.00 61.75 89 LYS A O 1
ATOM 695 N N . VAL A 1 90 ? 12.585 -2.387 -23.575 1.00 60.44 90 VAL A N 1
ATOM 696 C CA . VAL A 1 90 ? 11.344 -1.657 -23.826 1.00 60.44 90 VAL A CA 1
ATOM 697 C C . VAL A 1 90 ? 11.684 -0.192 -24.039 1.00 60.44 90 VAL A C 1
ATOM 699 O O . VAL A 1 90 ? 11.880 0.573 -23.096 1.00 60.44 90 VAL A O 1
ATOM 702 N N . ASP A 1 91 ? 11.746 0.205 -25.306 1.00 57.41 91 ASP A N 1
ATOM 703 C CA . ASP A 1 91 ? 11.865 1.610 -25.649 1.00 57.41 91 ASP A CA 1
ATOM 704 C C . ASP A 1 91 ? 10.521 2.327 -25.463 1.00 57.41 91 ASP A C 1
ATOM 706 O O . ASP A 1 91 ? 9.561 2.054 -26.174 1.00 57.41 91 ASP A O 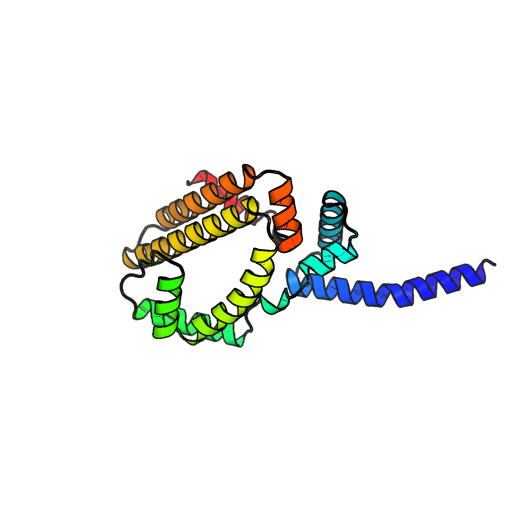1
ATOM 710 N N . ASN A 1 92 ? 10.495 3.289 -24.533 1.00 60.19 92 ASN A N 1
ATOM 711 C CA . ASN A 1 92 ? 9.397 4.226 -24.251 1.00 60.19 92 ASN A CA 1
ATOM 712 C C . ASN A 1 92 ? 8.152 3.570 -23.633 1.00 60.19 92 ASN A C 1
ATOM 714 O O . ASN A 1 92 ? 7.141 3.366 -24.307 1.00 60.19 92 ASN A O 1
ATOM 718 N N . ILE A 1 93 ? 8.184 3.327 -22.317 1.00 66.88 93 ILE A N 1
ATOM 719 C CA . ILE A 1 93 ? 6.958 3.031 -21.567 1.00 66.88 93 ILE A CA 1
ATOM 720 C C . ILE A 1 93 ? 6.173 4.341 -21.432 1.00 66.88 93 ILE A C 1
ATOM 722 O O . ILE A 1 93 ? 6.519 5.217 -20.645 1.00 66.88 93 ILE A O 1
ATOM 726 N N . ASN A 1 94 ? 5.121 4.475 -22.238 1.00 74.31 94 ASN A N 1
ATOM 727 C CA . ASN A 1 94 ? 4.127 5.537 -22.122 1.00 74.31 94 ASN A CA 1
ATOM 728 C C . ASN A 1 94 ? 2.733 4.904 -22.092 1.00 74.31 94 ASN A C 1
ATOM 730 O O . ASN A 1 94 ? 2.045 4.823 -23.111 1.00 74.31 94 ASN A O 1
ATOM 734 N N . VAL A 1 95 ? 2.366 4.384 -20.925 1.00 80.69 95 VAL A N 1
ATOM 735 C CA . VAL A 1 95 ? 1.119 3.651 -20.690 1.00 80.69 95 VAL A CA 1
ATOM 736 C C . VAL A 1 95 ? 0.022 4.599 -20.224 1.00 80.69 95 VAL A C 1
ATOM 738 O O . VAL A 1 95 ? 0.201 5.369 -19.283 1.00 80.69 95 VAL A O 1
ATOM 741 N N . LYS A 1 96 ? -1.144 4.551 -20.865 1.00 85.56 96 LYS A N 1
ATOM 742 C CA . LYS A 1 96 ? -2.295 5.400 -20.518 1.00 85.56 96 LYS A CA 1
ATOM 743 C C . LYS A 1 96 ? -3.254 4.724 -19.552 1.00 85.56 96 LYS A C 1
ATOM 745 O O . LYS A 1 96 ? -4.041 5.401 -18.896 1.00 85.56 96 LYS A O 1
ATOM 750 N N . THR A 1 97 ? -3.215 3.397 -19.486 1.00 89.12 97 THR A N 1
ATOM 751 C CA . THR A 1 97 ? -4.096 2.599 -18.633 1.00 89.12 97 THR A CA 1
ATOM 752 C C . THR A 1 97 ? -3.329 1.488 -17.926 1.00 89.12 97 THR A C 1
ATOM 754 O O . THR A 1 97 ? -2.278 1.036 -18.382 1.00 89.12 97 THR A O 1
ATOM 757 N N . TRP A 1 98 ? -3.888 1.012 -16.813 1.00 86.19 98 TRP A N 1
ATOM 758 C CA . TRP A 1 98 ? -3.371 -0.163 -16.113 1.00 86.19 98 TRP A CA 1
ATOM 759 C C . TRP A 1 98 ? -3.394 -1.420 -16.990 1.00 86.19 98 TRP A C 1
ATOM 761 O O . TRP A 1 98 ? -2.464 -2.216 -16.925 1.00 86.19 98 TRP A O 1
ATOM 771 N N . ASP A 1 99 ? -4.398 -1.575 -17.858 1.00 91.88 99 ASP A N 1
ATOM 772 C CA . ASP A 1 99 ? -4.484 -2.714 -18.780 1.00 91.88 99 ASP A CA 1
ATOM 773 C C . ASP A 1 99 ? -3.359 -2.697 -19.824 1.00 91.88 99 ASP A C 1
ATOM 775 O O . ASP A 1 99 ? -2.788 -3.742 -20.137 1.00 91.88 99 ASP A O 1
ATOM 779 N N . GLU A 1 100 ? -2.987 -1.519 -20.337 1.00 90.06 100 GLU A N 1
ATOM 780 C CA . GLU A 1 100 ? -1.820 -1.370 -21.215 1.00 90.06 100 GLU A CA 1
ATOM 781 C C . GLU A 1 100 ? -0.527 -1.777 -20.499 1.00 90.06 100 GLU A C 1
ATOM 783 O O . GLU A 1 100 ? 0.248 -2.566 -21.044 1.00 90.06 100 GLU A O 1
ATOM 788 N N . LEU A 1 101 ? -0.325 -1.311 -19.261 1.00 85.81 101 LEU A N 1
ATOM 789 C CA . LEU A 1 101 ? 0.829 -1.704 -18.449 1.00 85.81 101 LEU A CA 1
ATOM 790 C C . LEU A 1 101 ? 0.862 -3.219 -18.221 1.00 85.81 101 LEU A C 1
ATOM 792 O O . LEU A 1 101 ? 1.887 -3.861 -18.444 1.00 85.81 101 LEU A O 1
ATOM 796 N N . PHE A 1 102 ? -0.263 -3.813 -17.829 1.00 89.31 102 PHE A N 1
ATOM 797 C CA . PHE A 1 102 ? -0.364 -5.248 -17.596 1.00 89.31 102 PHE A CA 1
ATOM 798 C C . PHE A 1 102 ? -0.109 -6.075 -18.859 1.00 89.31 102 PHE A C 1
ATOM 800 O O . PHE A 1 102 ? 0.538 -7.118 -18.776 1.00 89.31 102 PHE A O 1
ATOM 807 N N . ASN A 1 103 ? -0.540 -5.611 -20.032 1.00 90.56 103 ASN A N 1
ATOM 808 C CA . ASN A 1 103 ? -0.238 -6.277 -21.299 1.00 90.56 103 ASN A CA 1
ATOM 809 C C . ASN A 1 103 ? 1.259 -6.233 -21.640 1.00 90.56 103 ASN A C 1
ATOM 811 O O . ASN A 1 103 ? 1.806 -7.246 -22.078 1.00 90.56 103 ASN A O 1
ATOM 815 N N . ILE A 1 104 ? 1.931 -5.103 -21.398 1.00 84.88 104 ILE A N 1
ATOM 816 C CA . ILE A 1 104 ? 3.388 -4.985 -21.570 1.00 84.88 104 ILE A CA 1
ATOM 817 C C . ILE A 1 104 ? 4.111 -5.941 -20.621 1.00 84.88 104 ILE A C 1
ATOM 819 O O . ILE A 1 104 ? 4.971 -6.708 -21.057 1.00 84.88 104 ILE A O 1
ATOM 823 N N . LEU A 1 105 ? 3.733 -5.950 -19.339 1.00 86.81 105 LEU A N 1
ATOM 824 C CA . LEU A 1 105 ? 4.325 -6.850 -18.350 1.00 86.81 105 LEU A CA 1
ATOM 825 C C . LEU A 1 105 ? 4.109 -8.310 -18.743 1.00 86.81 105 LEU A C 1
ATOM 827 O O . LE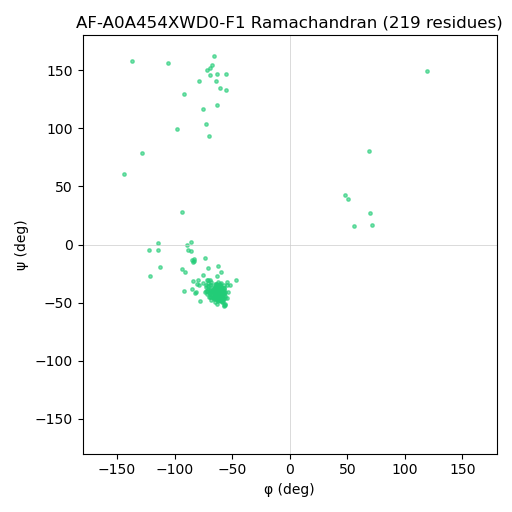U A 1 105 ? 5.054 -9.084 -18.753 1.00 86.81 105 LEU A O 1
ATOM 831 N N . LYS A 1 106 ? 2.910 -8.687 -19.186 1.00 91.19 106 LYS A N 1
ATOM 832 C CA . LYS A 1 106 ? 2.634 -10.054 -19.638 1.00 91.19 106 LYS A CA 1
ATOM 833 C C . LYS A 1 106 ? 3.554 -10.511 -20.776 1.00 91.19 106 LYS A C 1
ATOM 835 O O . LYS A 1 106 ? 3.890 -11.689 -20.850 1.00 91.19 106 LYS A O 1
ATOM 840 N N . GLN A 1 107 ? 3.945 -9.604 -21.670 1.00 88.25 107 GLN A N 1
ATOM 841 C CA . GLN A 1 107 ? 4.809 -9.921 -22.811 1.00 88.25 107 GLN A CA 1
ATOM 842 C C . GLN A 1 107 ? 6.301 -9.898 -22.461 1.00 88.25 107 GLN A C 1
ATOM 844 O O . GLN A 1 107 ? 7.059 -10.730 -22.961 1.00 88.25 107 GLN A O 1
ATOM 849 N N . HIS A 1 108 ? 6.731 -8.952 -21.626 1.00 83.62 108 HIS A N 1
ATOM 850 C CA . HIS A 1 108 ? 8.151 -8.648 -21.422 1.00 83.62 108 HIS A CA 1
ATOM 851 C C . HIS A 1 108 ? 8.681 -8.993 -20.024 1.00 83.62 108 HIS A C 1
ATOM 853 O O . HIS A 1 108 ? 9.892 -9.134 -19.859 1.00 83.62 108 HIS A O 1
ATOM 859 N N . ALA A 1 109 ? 7.791 -9.150 -19.046 1.00 87.94 109 ALA A N 1
ATOM 860 C CA . ALA A 1 109 ? 8.069 -9.471 -17.648 1.00 87.94 109 ALA A CA 1
ATOM 861 C C . ALA A 1 109 ? 6.963 -10.394 -17.073 1.00 87.94 109 ALA A C 1
ATOM 863 O O . ALA A 1 109 ? 6.203 -9.994 -16.181 1.00 87.94 109 ALA A O 1
ATOM 864 N N . PRO A 1 110 ? 6.777 -11.602 -17.645 1.00 91.75 110 PRO A N 1
ATOM 865 C CA . PRO A 1 110 ? 5.631 -12.454 -17.340 1.00 91.75 110 PRO A CA 1
ATOM 866 C C . PRO A 1 110 ? 5.580 -12.897 -15.874 1.00 91.75 110 PRO A C 1
ATOM 868 O O . PRO A 1 110 ? 4.485 -13.015 -15.327 1.00 91.75 110 PRO A O 1
ATOM 871 N N . LYS A 1 111 ? 6.722 -13.090 -15.198 1.00 91.88 111 LYS A N 1
ATOM 872 C CA . LYS A 1 111 ? 6.711 -13.451 -13.772 1.00 91.88 111 LYS A CA 1
ATOM 873 C C . LYS A 1 111 ? 6.273 -12.276 -12.900 1.00 91.88 111 LYS A C 1
ATOM 875 O O . LYS A 1 111 ? 5.520 -12.469 -11.948 1.00 91.88 111 LYS A O 1
ATOM 880 N N . THR A 1 112 ? 6.690 -11.061 -13.252 1.00 87.19 112 THR A N 1
ATOM 881 C CA . THR A 1 112 ? 6.236 -9.815 -12.621 1.00 87.19 112 THR A CA 1
ATOM 882 C C . THR A 1 112 ? 4.735 -9.638 -12.806 1.00 87.19 112 THR A C 1
ATOM 884 O O . THR A 1 112 ? 4.022 -9.343 -11.847 1.00 87.19 112 THR A O 1
ATOM 887 N N . TYR A 1 113 ? 4.234 -9.870 -14.024 1.00 89.69 113 TYR A N 1
ATOM 888 C CA . TYR A 1 113 ? 2.801 -9.867 -14.308 1.00 89.69 113 TYR A CA 1
ATOM 889 C C . TYR A 1 113 ? 2.054 -10.864 -13.416 1.00 89.69 113 TYR A C 1
ATOM 891 O O . TYR A 1 113 ? 1.122 -10.469 -12.717 1.00 89.69 113 TYR A O 1
ATOM 899 N N . ASP A 1 114 ? 2.486 -12.125 -13.372 1.00 92.62 114 ASP A N 1
ATOM 900 C CA . ASP A 1 114 ? 1.838 -13.157 -12.560 1.00 92.62 114 ASP A CA 1
ATOM 901 C C . ASP A 1 114 ? 1.848 -12.799 -11.065 1.00 92.62 114 ASP A C 1
ATOM 903 O O . ASP A 1 114 ? 0.830 -12.941 -10.380 1.00 92.62 114 ASP A O 1
ATOM 907 N N . ALA A 1 115 ? 2.971 -12.282 -10.555 1.00 88.81 115 ALA A N 1
ATOM 908 C CA . ALA A 1 115 ? 3.091 -11.833 -9.172 1.00 88.81 115 ALA A CA 1
ATOM 909 C C . ALA A 1 115 ? 2.104 -10.696 -8.851 1.00 88.81 115 ALA A C 1
ATOM 911 O O . ALA A 1 115 ? 1.430 -10.755 -7.818 1.00 88.81 115 ALA A O 1
ATOM 912 N N . LEU A 1 116 ? 1.965 -9.705 -9.740 1.00 87.25 116 LEU A N 1
ATOM 913 C CA . LEU A 1 116 ? 1.026 -8.590 -9.583 1.00 87.25 116 LEU A CA 1
ATOM 914 C C . LEU A 1 116 ? -0.433 -9.033 -9.707 1.00 87.25 116 LEU A C 1
ATOM 916 O O . LEU A 1 116 ? -1.276 -8.573 -8.938 1.00 87.25 116 LEU A O 1
ATOM 920 N N . MET A 1 117 ? -0.749 -9.954 -10.620 1.00 90.25 117 MET A N 1
ATOM 921 C CA . MET A 1 117 ? -2.117 -10.444 -10.812 1.00 90.25 117 MET A CA 1
ATOM 922 C C . MET A 1 117 ? -2.649 -11.193 -9.585 1.00 90.25 117 MET A C 1
ATOM 924 O O . MET A 1 117 ? -3.831 -11.055 -9.262 1.00 90.25 117 MET A O 1
ATOM 928 N N . LYS A 1 118 ? -1.787 -11.910 -8.848 1.00 87.69 118 LYS A N 1
ATOM 929 C CA . LYS A 1 118 ? -2.156 -12.503 -7.548 1.00 87.69 118 LYS A CA 1
ATOM 930 C C . LYS A 1 118 ? -2.611 -11.433 -6.549 1.00 87.69 118 LYS A C 1
ATOM 932 O O . LYS A 1 118 ? -3.655 -11.589 -5.921 1.00 87.69 118 LYS A O 1
ATOM 937 N N . ARG A 1 119 ? -1.871 -10.321 -6.447 1.00 86.88 119 ARG A N 1
ATOM 938 C CA . ARG A 1 119 ? -2.197 -9.212 -5.533 1.00 86.88 119 ARG A CA 1
ATOM 939 C C . ARG A 1 119 ? -3.399 -8.416 -6.020 1.00 86.88 119 ARG A C 1
ATOM 941 O O . ARG A 1 119 ? -4.212 -8.008 -5.200 1.00 86.88 119 ARG A O 1
ATOM 948 N N . LYS A 1 120 ? -3.580 -8.259 -7.336 1.00 86.75 120 LYS A N 1
ATOM 949 C CA . LYS A 1 120 ? -4.747 -7.586 -7.926 1.00 86.75 120 LYS A CA 1
ATOM 950 C C . LYS A 1 120 ? -6.060 -8.224 -7.473 1.00 86.75 120 LYS A C 1
ATOM 952 O O . LYS A 1 120 ? -6.970 -7.497 -7.093 1.00 86.75 120 LYS A O 1
ATOM 957 N N . ALA A 1 121 ? -6.151 -9.554 -7.455 1.00 84.44 121 ALA A N 1
ATOM 958 C CA . ALA A 1 121 ? -7.362 -10.247 -7.008 1.00 84.44 121 ALA A CA 1
ATOM 959 C C . ALA A 1 121 ? -7.690 -9.959 -5.529 1.00 84.44 121 ALA A C 1
ATOM 961 O O . ALA A 1 121 ? -8.847 -9.733 -5.169 1.00 84.44 121 ALA A O 1
ATOM 962 N N . ILE A 1 122 ? -6.664 -9.924 -4.675 1.00 84.38 122 ILE A N 1
ATOM 963 C CA . ILE A 1 122 ? -6.813 -9.589 -3.255 1.00 84.38 122 ILE A CA 1
ATOM 964 C C . ILE A 1 122 ? -7.203 -8.115 -3.123 1.00 84.38 122 ILE A C 1
ATOM 966 O O . ILE A 1 122 ? -8.188 -7.791 -2.467 1.00 84.38 122 ILE A O 1
ATOM 970 N N . PHE A 1 123 ? -6.507 -7.219 -3.816 1.00 86.06 123 PHE A N 1
ATOM 971 C CA . PHE A 1 123 ? -6.821 -5.797 -3.838 1.00 86.06 123 PHE A CA 1
ATOM 972 C C . PHE A 1 123 ? -8.273 -5.532 -4.254 1.00 86.06 123 PHE A C 1
ATOM 974 O O . PHE A 1 123 ? -8.965 -4.789 -3.568 1.00 86.06 123 PHE A O 1
ATOM 981 N N . GLU A 1 124 ? -8.775 -6.174 -5.312 1.00 89.69 124 GLU A N 1
ATOM 982 C CA . GLU A 1 124 ? -10.162 -6.025 -5.773 1.00 89.69 124 GLU A CA 1
ATOM 983 C C . GLU A 1 124 ? -11.185 -6.474 -4.720 1.00 89.69 124 GLU A C 1
ATOM 985 O O . GLU A 1 124 ? -12.200 -5.798 -4.524 1.00 89.69 124 GLU A O 1
ATOM 990 N N . LYS A 1 125 ? -10.893 -7.554 -3.981 1.00 88.69 125 LYS A N 1
ATOM 991 C CA . LYS A 1 125 ? -11.712 -8.021 -2.848 1.00 88.69 125 LYS A CA 1
ATOM 992 C C . LYS A 1 125 ? -11.841 -6.953 -1.756 1.00 88.69 125 LYS A C 1
ATOM 994 O O . LYS A 1 125 ? -12.921 -6.812 -1.182 1.00 88.69 125 LYS A O 1
ATOM 999 N N . TYR A 1 126 ? -10.773 -6.221 -1.441 1.00 86.81 126 TYR A N 1
ATOM 1000 C CA . TYR A 1 126 ? -10.806 -5.160 -0.425 1.00 86.81 126 TYR A CA 1
ATOM 1001 C C . TYR A 1 126 ? -11.358 -3.847 -0.979 1.00 86.81 126 TYR A C 1
ATOM 1003 O O . TYR A 1 126 ? -12.211 -3.229 -0.348 1.00 86.81 126 TYR A O 1
ATOM 1011 N N . PHE A 1 127 ? -10.974 -3.472 -2.196 1.00 89.19 127 PHE A N 1
ATOM 1012 C CA . PHE A 1 127 ? -11.474 -2.292 -2.897 1.00 89.19 127 PHE A CA 1
ATOM 1013 C C . PHE A 1 127 ? -13.006 -2.270 -2.970 1.00 89.19 127 PHE A C 1
ATOM 1015 O O . PHE A 1 127 ? -13.620 -1.236 -2.717 1.00 89.19 127 PHE A O 1
ATOM 1022 N N . ALA A 1 128 ? -13.640 -3.418 -3.229 1.00 94.06 128 ALA A N 1
ATOM 1023 C CA . ALA A 1 128 ? -15.097 -3.536 -3.276 1.00 94.06 128 ALA A CA 1
ATOM 1024 C C . ALA A 1 128 ? -15.804 -3.224 -1.939 1.00 94.06 128 ALA A C 1
ATOM 1026 O O . ALA A 1 128 ? -17.002 -2.948 -1.941 1.00 94.06 128 ALA A O 1
ATOM 1027 N N . LYS A 1 129 ? -15.089 -3.254 -0.804 1.00 92.69 129 LYS A N 1
ATOM 1028 C CA . LYS A 1 129 ? -15.626 -2.928 0.531 1.00 92.69 129 LYS A CA 1
ATOM 1029 C C . LYS A 1 129 ? -15.610 -1.428 0.839 1.00 92.69 129 LYS A C 1
ATOM 1031 O O . LYS A 1 129 ? -16.203 -1.010 1.832 1.00 92.69 129 LYS A O 1
ATOM 1036 N N . LEU A 1 130 ? -14.902 -0.632 0.039 1.00 92.38 130 LEU A N 1
ATOM 1037 C CA . LEU A 1 130 ? -14.840 0.814 0.213 1.00 92.38 130 LEU A CA 1
ATOM 1038 C C . LEU A 1 130 ? -16.158 1.478 -0.187 1.00 92.38 130 LEU A C 1
ATOM 1040 O O . LEU A 1 130 ? -16.838 1.021 -1.109 1.00 92.38 130 LEU A O 1
ATOM 1044 N N . ASP A 1 131 ? -16.469 2.609 0.448 1.00 96.12 131 ASP A N 1
ATOM 1045 C CA . ASP A 1 131 ? -17.517 3.495 -0.056 1.00 96.12 131 ASP A CA 1
ATOM 1046 C C . ASP A 1 131 ? -17.132 4.122 -1.409 1.00 96.12 131 ASP A C 1
ATOM 1048 O O . ASP A 1 131 ? -15.965 4.136 -1.805 1.00 96.12 131 ASP A O 1
ATOM 1052 N N . ALA A 1 132 ? -18.119 4.643 -2.141 1.00 96.56 132 ALA A N 1
ATOM 1053 C CA . ALA A 1 132 ? -17.914 5.144 -3.501 1.00 96.56 132 ALA A CA 1
ATOM 1054 C C . ALA A 1 132 ? -16.877 6.281 -3.589 1.00 96.56 132 ALA A C 1
ATOM 1056 O O . ALA A 1 132 ? -16.101 6.342 -4.544 1.00 96.56 132 ALA A O 1
ATOM 1057 N N . THR A 1 133 ? -16.829 7.163 -2.591 1.00 96.31 133 THR A N 1
ATOM 1058 C CA . THR A 1 133 ? -15.891 8.291 -2.562 1.00 96.31 133 THR A CA 1
ATOM 1059 C C . THR A 1 133 ? -14.467 7.800 -2.292 1.00 96.31 133 THR A C 1
ATOM 1061 O O . THR A 1 133 ? -13.528 8.217 -2.970 1.00 96.31 133 THR A O 1
ATOM 1064 N N . ALA A 1 134 ? -14.297 6.860 -1.361 1.00 91.94 134 ALA A N 1
ATOM 1065 C CA . ALA A 1 134 ? -13.025 6.200 -1.089 1.00 91.94 134 ALA A CA 1
ATOM 1066 C C . ALA A 1 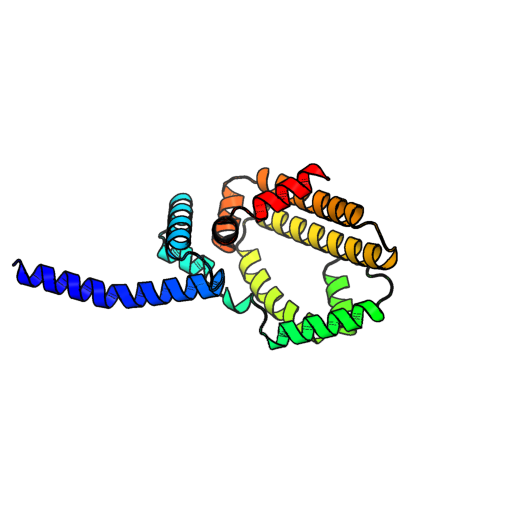134 ? -12.538 5.378 -2.296 1.00 91.94 134 ALA A C 1
ATOM 1068 O O . ALA A 1 134 ? -11.357 5.430 -2.637 1.00 91.94 134 ALA A O 1
ATOM 1069 N N . GLN A 1 135 ? -13.438 4.677 -2.996 1.00 94.38 135 GLN A N 1
ATOM 1070 C CA . GLN A 1 135 ? -13.115 3.984 -4.247 1.00 94.38 135 GLN A CA 1
ATOM 1071 C C . GLN A 1 135 ? -12.596 4.953 -5.312 1.00 94.38 135 GLN A C 1
ATOM 1073 O O . GLN A 1 135 ? -11.605 4.656 -5.981 1.00 94.38 135 GLN A O 1
ATOM 1078 N N . GLN A 1 136 ? -13.242 6.112 -5.471 1.00 94.75 136 GLN A N 1
ATOM 1079 C CA . GLN A 1 136 ? -12.799 7.123 -6.428 1.00 94.75 136 GLN A CA 1
ATOM 1080 C C . GLN A 1 136 ? -11.402 7.649 -6.083 1.00 94.75 136 GLN A C 1
ATOM 1082 O O . GLN A 1 136 ? -10.552 7.734 -6.968 1.00 94.75 136 GLN A O 1
ATOM 1087 N N . PHE A 1 137 ? -11.141 7.934 -4.806 1.00 92.00 137 PHE A N 1
ATOM 1088 C CA . PHE A 1 137 ? -9.813 8.335 -4.346 1.00 92.00 137 PHE A CA 1
ATOM 1089 C C . PHE A 1 137 ? -8.747 7.282 -4.672 1.00 92.00 137 PHE A C 1
ATOM 1091 O O . PHE A 1 137 ? -7.714 7.608 -5.249 1.00 92.00 137 PHE A O 1
ATOM 1098 N N . VAL A 1 138 ? -9.011 6.005 -4.384 1.00 88.19 138 VAL A N 1
ATOM 1099 C CA . VAL A 1 138 ? -8.058 4.922 -4.667 1.00 88.19 138 VAL A CA 1
ATOM 1100 C C . VAL A 1 138 ? -7.797 4.762 -6.172 1.00 88.19 138 VAL A C 1
ATOM 1102 O O . VAL A 1 138 ? -6.662 4.507 -6.575 1.00 88.19 138 VAL A O 1
ATOM 1105 N N . ARG A 1 139 ? -8.805 4.978 -7.030 1.00 90.50 139 ARG A N 1
ATOM 1106 C CA . ARG A 1 139 ? -8.612 5.010 -8.494 1.00 90.50 139 ARG A CA 1
ATOM 1107 C C . ARG A 1 139 ? -7.729 6.181 -8.928 1.00 90.50 139 ARG A C 1
ATOM 1109 O O . ARG A 1 139 ? -6.824 5.983 -9.735 1.00 90.50 139 ARG A O 1
ATOM 1116 N N . ASN A 1 140 ? -7.965 7.377 -8.389 1.00 87.31 140 ASN A N 1
ATOM 1117 C CA . ASN A 1 140 ? -7.146 8.554 -8.684 1.00 87.31 140 ASN A CA 1
ATOM 1118 C C . ASN A 1 140 ? -5.694 8.355 -8.235 1.00 87.31 140 ASN A C 1
ATOM 1120 O O . ASN A 1 140 ? -4.774 8.669 -8.988 1.00 87.31 140 ASN A O 1
ATOM 1124 N N . PHE A 1 141 ? -5.496 7.770 -7.051 1.00 83.62 141 PHE A N 1
ATOM 1125 C CA . PHE A 1 141 ? -4.180 7.390 -6.548 1.00 83.62 141 PHE A CA 1
ATOM 1126 C C . PHE A 1 141 ? -3.469 6.425 -7.505 1.00 83.62 141 PHE A C 1
ATOM 1128 O O . PHE A 1 141 ? -2.326 6.666 -7.886 1.00 83.62 141 PHE A O 1
ATOM 1135 N N . GLY A 1 142 ? -4.166 5.384 -7.973 1.00 81.94 142 GLY A N 1
ATOM 1136 C CA . GLY A 1 142 ? -3.639 4.479 -8.995 1.00 81.94 142 GLY A CA 1
ATOM 1137 C C . GLY A 1 142 ? -3.238 5.209 -10.283 1.00 81.94 142 GLY A C 1
ATOM 1138 O O . GLY A 1 142 ? -2.173 4.955 -10.837 1.00 81.94 142 GLY A O 1
ATOM 1139 N N . ASN A 1 143 ? -4.037 6.163 -10.755 1.00 85.56 143 ASN A N 1
ATOM 1140 C CA . ASN A 1 143 ? -3.682 6.941 -11.946 1.00 85.56 143 ASN A CA 1
ATOM 1141 C C . ASN A 1 143 ? -2.433 7.815 -11.723 1.00 85.56 143 ASN A C 1
ATOM 1143 O O . ASN A 1 143 ? -1.581 7.879 -12.603 1.00 85.56 143 ASN A O 1
ATOM 1147 N N . ALA A 1 144 ? -2.271 8.417 -10.540 1.00 79.00 144 ALA A N 1
ATOM 1148 C CA . ALA A 1 144 ? -1.068 9.180 -10.192 1.00 79.00 144 ALA A CA 1
ATOM 1149 C C . ALA A 1 144 ? 0.196 8.293 -10.121 1.00 79.00 144 ALA A C 1
ATOM 1151 O O . ALA A 1 144 ? 1.289 8.718 -10.509 1.00 79.00 144 ALA A O 1
ATOM 1152 N N . LEU A 1 145 ? 0.060 7.035 -9.682 1.00 78.56 145 LEU A N 1
ATOM 1153 C CA . LEU A 1 145 ? 1.147 6.051 -9.750 1.00 78.56 145 LEU A CA 1
ATOM 1154 C C . LEU A 1 145 ? 1.517 5.724 -11.202 1.00 78.56 145 LEU A C 1
ATOM 1156 O O . LEU A 1 145 ? 2.698 5.707 -11.540 1.00 78.56 145 LEU A O 1
ATOM 1160 N N . LEU A 1 146 ? 0.525 5.532 -12.073 1.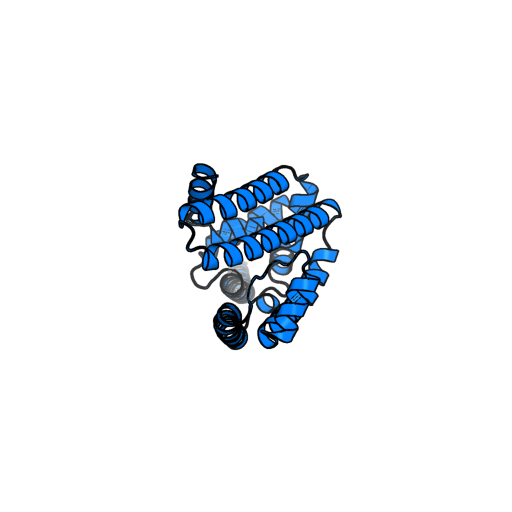00 78.94 146 LEU A N 1
ATOM 1161 C CA . LEU A 1 146 ? 0.754 5.281 -13.498 1.00 78.94 146 LEU A CA 1
ATOM 1162 C C . LEU A 1 146 ? 1.452 6.469 -14.190 1.00 78.94 146 LEU A C 1
ATOM 1164 O O . LEU A 1 146 ? 2.394 6.274 -14.957 1.00 78.94 146 LEU A O 1
ATOM 1168 N N . GLU A 1 147 ? 1.052 7.703 -13.864 1.00 79.75 147 GLU A N 1
ATOM 1169 C CA . GLU A 1 147 ? 1.721 8.934 -14.315 1.00 79.75 147 GLU A CA 1
ATOM 1170 C C . GLU A 1 147 ? 3.196 8.967 -13.879 1.00 79.75 147 GLU A C 1
ATOM 1172 O O . GLU A 1 147 ? 4.075 9.313 -14.671 1.00 79.75 147 GLU A O 1
ATOM 1177 N N . SER A 1 148 ? 3.477 8.542 -12.645 1.00 72.94 148 SER A N 1
ATOM 1178 C CA . SER A 1 148 ? 4.839 8.473 -12.102 1.00 72.94 148 SER A CA 1
ATOM 1179 C C . SER A 1 148 ? 5.699 7.431 -12.825 1.00 72.94 148 SER A C 1
ATOM 1181 O O . SER A 1 148 ? 6.862 7.704 -13.113 1.00 72.94 148 SER A O 1
ATOM 1183 N N . ILE A 1 149 ? 5.133 6.272 -13.188 1.00 73.62 149 ILE A N 1
ATOM 1184 C CA . ILE A 1 149 ? 5.825 5.231 -13.974 1.00 73.62 149 ILE A CA 1
ATOM 1185 C C . ILE A 1 149 ? 6.267 5.783 -15.337 1.00 73.62 149 ILE A C 1
ATOM 1187 O O . ILE A 1 149 ? 7.428 5.628 -15.722 1.00 73.62 149 ILE A O 1
ATOM 1191 N N . ASN A 1 150 ? 5.375 6.484 -16.041 1.00 73.94 150 ASN A N 1
ATOM 1192 C CA . ASN A 1 150 ? 5.712 7.129 -17.314 1.00 73.94 150 ASN A CA 1
ATOM 1193 C C . ASN A 1 150 ? 6.782 8.218 -17.132 1.00 73.94 150 ASN A C 1
ATOM 1195 O O . ASN A 1 150 ? 7.709 8.332 -17.934 1.00 73.94 150 ASN A O 1
ATOM 1199 N N . GLY A 1 151 ? 6.670 9.015 -16.064 1.00 67.56 151 GLY A N 1
ATOM 1200 C CA . GLY A 1 151 ? 7.644 10.050 -15.722 1.00 67.56 151 GLY A CA 1
ATOM 1201 C C . GLY A 1 151 ? 9.048 9.488 -15.483 1.00 67.56 151 GLY A C 1
ATOM 1202 O O . GLY A 1 151 ? 10.017 10.024 -16.021 1.00 67.56 151 GLY A O 1
ATOM 1203 N N . LEU A 1 152 ? 9.153 8.384 -14.737 1.00 68.44 152 LEU A N 1
ATOM 1204 C CA . LEU A 1 152 ? 10.416 7.693 -14.459 1.00 68.44 152 LEU A CA 1
ATOM 1205 C C . LEU A 1 152 ? 11.041 7.102 -15.729 1.00 68.44 152 LEU A C 1
ATOM 1207 O O . LEU A 1 152 ? 12.227 7.319 -15.970 1.00 68.44 152 LEU A O 1
ATOM 1211 N N . SER A 1 153 ? 10.247 6.438 -16.578 1.00 65.00 153 SER A N 1
ATOM 1212 C CA . SER A 1 153 ? 10.745 5.866 -17.840 1.00 65.00 153 SER A CA 1
ATOM 1213 C C . SER A 1 153 ? 11.320 6.936 -18.778 1.00 65.00 153 SER A C 1
ATOM 1215 O O . SER A 1 153 ? 12.354 6.723 -19.413 1.00 65.00 153 SER A O 1
ATOM 1217 N N . ASN A 1 154 ? 10.694 8.114 -18.834 1.00 63.06 154 ASN A N 1
ATOM 1218 C CA . ASN A 1 154 ? 11.188 9.231 -19.642 1.00 63.06 154 ASN A CA 1
ATOM 1219 C C . ASN A 1 154 ? 12.443 9.886 -19.036 1.00 63.06 154 ASN A C 1
ATOM 1221 O O . ASN A 1 154 ? 13.345 10.292 -19.767 1.00 63.06 154 ASN A O 1
ATOM 1225 N N . ALA A 1 155 ? 12.527 9.980 -17.707 1.00 59.34 155 ALA A N 1
ATOM 1226 C CA . ALA A 1 155 ? 13.661 10.594 -17.020 1.00 59.34 155 ALA A CA 1
ATOM 1227 C C . ALA A 1 155 ? 14.950 9.761 -17.089 1.00 59.34 155 ALA A C 1
ATOM 1229 O O . ALA A 1 155 ? 16.030 10.336 -17.235 1.00 59.34 155 ALA A O 1
ATOM 1230 N N . GLU A 1 156 ? 14.838 8.430 -17.042 1.00 61.19 156 GLU A N 1
ATOM 1231 C CA . GLU A 1 156 ? 15.970 7.512 -17.224 1.00 61.19 156 GLU A CA 1
ATOM 1232 C C . GLU A 1 156 ? 16.598 7.655 -18.621 1.00 61.19 156 GLU A C 1
ATOM 1234 O O . GLU A 1 156 ? 17.819 7.611 -18.771 1.00 61.19 156 GLU A O 1
ATOM 1239 N N . LYS A 1 157 ? 15.776 7.922 -19.643 1.00 59.34 157 LYS A N 1
ATOM 1240 C CA . LYS A 1 157 ? 16.227 8.134 -21.028 1.00 59.34 157 LYS A CA 1
ATOM 1241 C C . LYS A 1 157 ? 16.902 9.480 -21.247 1.00 59.34 157 LYS A C 1
ATOM 1243 O O . LYS A 1 157 ? 17.892 9.566 -21.968 1.00 59.34 157 LYS A O 1
ATOM 1248 N N . GLU A 1 158 ? 16.363 10.534 -20.649 1.00 58.47 158 GLU A N 1
ATOM 1249 C CA . GLU A 1 158 ? 16.817 11.904 -20.900 1.00 58.47 158 GLU A CA 1
ATOM 1250 C C . GLU A 1 158 ? 18.007 12.324 -20.020 1.00 58.47 158 GLU A C 1
ATOM 1252 O O . GLU A 1 158 ? 18.462 13.460 -20.131 1.00 58.47 158 GLU A O 1
ATOM 1257 N N . SER A 1 159 ? 18.537 11.432 -19.164 1.00 55.72 159 SER A N 1
ATOM 1258 C CA . SER A 1 159 ? 19.546 11.779 -18.143 1.00 55.72 159 SER A CA 1
ATOM 1259 C C . SER A 1 159 ? 19.129 13.023 -17.349 1.00 55.72 159 SER A C 1
ATOM 1261 O O . SER A 1 159 ? 19.925 13.938 -17.120 1.00 55.72 159 SER A O 1
ATOM 1263 N N . LYS A 1 160 ? 17.841 13.082 -16.987 1.00 57.06 160 LYS A N 1
ATOM 1264 C CA . LYS A 1 160 ? 17.256 14.244 -16.319 1.00 57.06 160 LYS A CA 1
ATOM 1265 C C . LYS A 1 160 ? 17.898 14.473 -14.957 1.00 57.06 160 LYS A C 1
ATOM 1267 O O . LYS A 1 160 ? 18.285 13.536 -14.257 1.00 57.06 160 LYS A O 1
ATOM 1272 N N . ASN A 1 161 ? 17.997 15.747 -14.590 1.00 65.62 161 ASN A N 1
ATOM 1273 C CA . ASN A 1 161 ? 18.502 16.171 -13.297 1.00 65.62 161 ASN A CA 1
ATOM 1274 C C . ASN A 1 161 ? 17.683 15.483 -12.182 1.00 65.62 161 ASN A C 1
ATOM 1276 O O . ASN A 1 161 ? 16.452 15.510 -12.250 1.00 65.62 161 ASN A O 1
ATOM 1280 N N . PRO A 1 162 ? 18.316 14.897 -11.148 1.00 65.44 162 PRO A N 1
ATOM 1281 C CA . PRO A 1 162 ? 17.615 14.351 -9.985 1.00 65.44 162 PRO A CA 1
ATOM 1282 C C . PRO A 1 162 ? 16.553 15.292 -9.397 1.00 65.44 162 PRO A C 1
ATOM 1284 O O . PRO A 1 162 ? 15.535 14.822 -8.899 1.00 65.44 162 PRO A O 1
ATOM 1287 N N . PHE A 1 163 ? 16.743 16.612 -9.499 1.00 68.94 163 PHE A N 1
ATOM 1288 C CA . PHE A 1 163 ? 15.755 17.598 -9.056 1.00 68.94 163 PHE A CA 1
ATOM 1289 C C . PHE A 1 163 ? 14.442 17.569 -9.859 1.00 68.94 163 PHE A C 1
ATOM 1291 O O . PHE A 1 163 ? 13.382 17.651 -9.247 1.00 68.94 163 PHE A O 1
ATOM 1298 N N . ASP A 1 164 ? 14.478 17.360 -11.179 1.00 68.69 164 ASP A N 1
ATOM 1299 C CA . ASP A 1 164 ? 13.266 17.300 -12.018 1.00 68.69 164 ASP A CA 1
ATOM 1300 C C . ASP A 1 164 ? 12.426 16.051 -11.694 1.00 68.69 164 ASP A C 1
ATOM 1302 O O . ASP A 1 164 ? 11.193 16.065 -11.728 1.00 68.69 164 ASP A O 1
ATOM 1306 N N . LEU A 1 165 ? 13.110 14.952 -11.354 1.00 66.69 165 LEU A N 1
ATOM 1307 C CA . LEU A 1 165 ? 12.494 13.715 -10.878 1.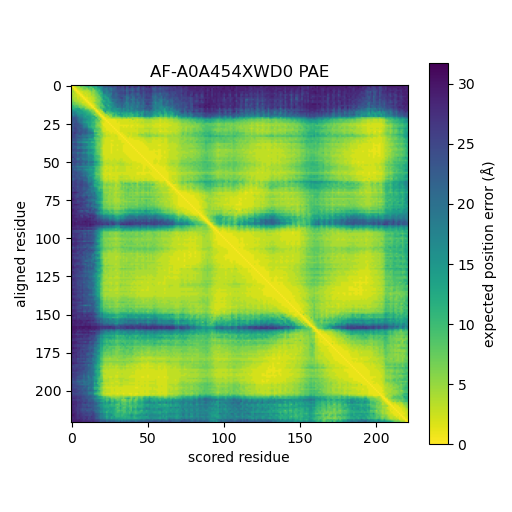00 66.69 165 LEU A CA 1
ATOM 1308 C C . LEU A 1 165 ? 11.798 13.913 -9.532 1.00 66.69 165 LEU A C 1
ATOM 1310 O O . LEU A 1 165 ? 10.657 13.483 -9.358 1.00 66.69 165 LEU A O 1
ATOM 1314 N N . ILE A 1 166 ? 12.475 14.579 -8.595 1.00 68.81 166 ILE A N 1
ATOM 1315 C CA . ILE A 1 166 ? 11.918 14.883 -7.275 1.00 68.81 166 ILE A CA 1
ATOM 1316 C C . ILE A 1 166 ? 10.722 15.837 -7.411 1.00 68.81 166 ILE A C 1
ATOM 1318 O O . ILE A 1 166 ? 9.699 15.603 -6.771 1.00 68.81 166 ILE A O 1
ATOM 1322 N N . GLU A 1 167 ? 10.797 16.856 -8.271 1.00 73.50 167 GLU A N 1
ATOM 1323 C CA . GLU A 1 167 ? 9.687 17.783 -8.528 1.00 73.50 167 GLU A CA 1
ATOM 1324 C C . GLU A 1 167 ? 8.464 17.056 -9.117 1.00 73.50 167 GLU A C 1
ATOM 1326 O O . GLU A 1 167 ? 7.333 17.264 -8.670 1.00 73.50 167 GLU A O 1
ATOM 1331 N N . MET A 1 168 ? 8.667 16.167 -10.096 1.00 73.38 168 MET A N 1
ATOM 1332 C CA . MET A 1 168 ? 7.587 15.384 -10.709 1.00 73.38 168 MET A CA 1
ATOM 1333 C C . MET A 1 168 ? 6.908 14.450 -9.702 1.00 73.38 168 MET A C 1
ATOM 1335 O O . MET A 1 168 ? 5.682 14.494 -9.554 1.00 73.38 168 MET A O 1
ATOM 1339 N N . LEU A 1 169 ? 7.694 13.652 -8.968 1.00 69.75 169 LEU A N 1
ATOM 1340 C CA . LEU A 1 169 ? 7.166 12.796 -7.903 1.00 69.75 169 LEU A CA 1
ATOM 1341 C C . LEU A 1 169 ? 6.454 13.643 -6.848 1.00 69.75 169 LEU A C 1
ATOM 1343 O O . LEU A 1 169 ? 5.387 13.269 -6.359 1.00 69.75 169 LEU A O 1
ATOM 1347 N N . GLY A 1 170 ? 6.995 14.823 -6.555 1.00 71.81 170 GLY A N 1
ATOM 1348 C CA . GLY A 1 170 ? 6.439 15.719 -5.568 1.00 71.81 170 GLY A CA 1
ATOM 1349 C C . GLY A 1 170 ? 5.085 16.303 -5.916 1.00 71.81 170 GLY A C 1
ATOM 1350 O O . GLY A 1 170 ? 4.193 16.324 -5.067 1.00 71.81 170 GLY A O 1
ATOM 1351 N N . LYS A 1 171 ? 4.872 16.678 -7.178 1.00 78.75 171 LYS A N 1
ATOM 1352 C CA . LYS A 1 171 ? 3.555 17.111 -7.667 1.00 78.75 171 LYS A CA 1
ATOM 1353 C C . LYS A 1 171 ? 2.504 16.014 -7.507 1.00 78.75 171 LYS A C 1
ATOM 1355 O O . LYS A 1 171 ? 1.400 16.300 -7.042 1.00 78.75 171 LYS A O 1
ATOM 1360 N N . ASN A 1 172 ? 2.850 14.767 -7.823 1.00 73.19 172 ASN A N 1
ATOM 1361 C CA . ASN A 1 172 ? 1.931 13.633 -7.690 1.00 73.19 172 ASN A CA 1
ATOM 1362 C C . ASN A 1 172 ? 1.613 13.326 -6.223 1.00 73.19 172 ASN A C 1
ATOM 1364 O O . ASN A 1 172 ? 0.447 13.160 -5.864 1.00 73.19 172 ASN A O 1
ATOM 1368 N N . ILE A 1 173 ? 2.627 13.339 -5.358 1.00 74.19 173 ILE A N 1
ATOM 1369 C CA . ILE A 1 173 ? 2.474 13.175 -3.908 1.00 74.19 173 ILE A CA 1
ATOM 1370 C C . ILE A 1 173 ? 1.571 14.275 -3.327 1.00 74.19 173 ILE A C 1
ATOM 1372 O O . ILE A 1 173 ? 0.615 13.981 -2.606 1.00 74.19 173 ILE A O 1
ATOM 1376 N N . LYS A 1 174 ? 1.827 15.541 -3.676 1.00 78.44 174 LYS A N 1
ATOM 1377 C CA . LYS A 1 174 ? 1.043 16.702 -3.231 1.00 78.44 174 LYS A CA 1
ATOM 1378 C C . LYS A 1 174 ? -0.411 16.604 -3.684 1.00 78.44 174 LYS A C 1
ATOM 1380 O O . LYS A 1 174 ? -1.309 16.800 -2.870 1.00 78.44 174 LYS A O 1
ATOM 1385 N N . LYS A 1 175 ? -0.651 16.225 -4.944 1.00 81.50 175 LYS A N 1
ATOM 1386 C CA . LYS A 1 175 ? -1.995 15.986 -5.494 1.00 81.50 175 LYS A CA 1
ATOM 1387 C C . LYS A 1 175 ? -2.747 14.926 -4.689 1.00 81.50 175 LYS A C 1
ATOM 1389 O O . LYS A 1 175 ? -3.844 15.198 -4.209 1.00 81.50 175 LYS A O 1
ATOM 1394 N N . VAL A 1 176 ? -2.137 13.760 -4.472 1.00 77.81 176 VAL A N 1
ATOM 1395 C CA . VAL A 1 176 ? -2.735 12.666 -3.686 1.00 77.81 176 VAL A CA 1
ATOM 1396 C C . VAL A 1 176 ? -3.039 13.110 -2.257 1.00 77.81 176 VAL A C 1
ATOM 1398 O O . VAL A 1 176 ? -4.125 12.837 -1.750 1.00 77.81 176 VAL A O 1
ATOM 1401 N N . LYS A 1 177 ? -2.113 13.825 -1.609 1.00 80.44 177 LYS A N 1
ATOM 1402 C CA . LYS A 1 177 ? -2.317 14.351 -0.256 1.00 80.44 177 LYS A CA 1
ATOM 1403 C C . LYS A 1 177 ? -3.490 15.327 -0.207 1.00 80.44 177 LYS A C 1
ATOM 1405 O O . LYS A 1 177 ? -4.344 15.197 0.663 1.00 80.44 177 LYS A O 1
ATOM 1410 N N . THR A 1 178 ? -3.559 16.280 -1.137 1.00 84.00 178 THR A N 1
ATOM 1411 C CA . THR A 1 178 ? -4.672 17.234 -1.218 1.00 84.00 178 THR A CA 1
ATOM 1412 C C . THR A 1 178 ? -6.007 16.524 -1.437 1.00 84.00 178 THR A C 1
ATOM 1414 O O . THR A 1 178 ? -6.981 16.853 -0.761 1.00 84.00 178 THR A O 1
ATOM 1417 N N . GLU A 1 179 ? -6.059 15.529 -2.326 1.00 86.12 179 GLU A N 1
ATOM 1418 C CA . GLU A 1 179 ? -7.267 14.726 -2.548 1.00 86.12 179 GLU A CA 1
ATOM 1419 C C . GLU A 1 179 ? -7.672 13.950 -1.289 1.00 86.12 179 GLU A C 1
ATOM 1421 O O . GLU A 1 179 ? -8.845 13.969 -0.918 1.00 86.12 179 GLU A O 1
ATOM 1426 N N . TYR A 1 180 ? -6.714 13.332 -0.591 1.00 85.75 180 TYR A N 1
ATOM 1427 C CA . TYR A 1 180 ? -6.970 12.636 0.669 1.00 85.75 180 TYR A CA 1
ATOM 1428 C C . TYR A 1 180 ? -7.481 13.594 1.749 1.00 85.75 180 TYR A C 1
ATOM 1430 O O . TYR A 1 180 ? -8.479 13.310 2.408 1.00 85.75 180 TYR A O 1
ATOM 1438 N N . ASP A 1 181 ? -6.833 14.748 1.927 1.00 87.38 181 ASP A N 1
ATOM 1439 C CA . ASP A 1 181 ? -7.200 15.745 2.933 1.00 87.38 181 ASP A CA 1
ATOM 1440 C C . ASP A 1 181 ? -8.625 16.275 2.705 1.00 87.38 181 ASP A C 1
ATOM 1442 O O . ASP A 1 181 ? -9.359 16.469 3.679 1.00 87.38 181 ASP A O 1
ATOM 1446 N N . ALA A 1 182 ? -9.045 16.402 1.443 1.00 93.19 182 ALA A N 1
ATOM 1447 C CA . ALA A 1 182 ? -10.388 16.818 1.045 1.00 93.19 182 ALA A CA 1
ATOM 1448 C C . ALA A 1 182 ? -11.478 15.746 1.245 1.00 93.19 182 ALA A C 1
ATOM 1450 O O . ALA A 1 182 ? -12.666 16.069 1.156 1.00 93.19 182 ALA A O 1
ATOM 1451 N N . LEU A 1 183 ? -11.122 14.484 1.523 1.00 91.88 183 LEU A N 1
ATOM 1452 C CA . LEU A 1 183 ? -12.114 13.430 1.729 1.00 91.88 183 LEU A CA 1
ATOM 1453 C C . LEU A 1 183 ? -12.989 13.693 2.967 1.00 91.88 183 LEU A C 1
ATOM 1455 O O . LEU A 1 183 ? -12.467 14.069 4.027 1.00 91.88 183 LEU A O 1
ATOM 1459 N N . PRO A 1 184 ? -14.300 13.392 2.890 1.00 96.06 184 PRO A N 1
ATOM 1460 C CA . PRO A 1 184 ? -15.151 13.306 4.068 1.00 96.06 184 PRO A CA 1
ATOM 1461 C C . PRO A 1 184 ? -14.585 12.315 5.088 1.00 96.06 184 PRO A C 1
ATOM 1463 O O . PRO A 1 184 ? -14.017 11.282 4.722 1.00 96.06 184 PRO A O 1
ATOM 1466 N N . GLN A 1 185 ? -14.795 12.590 6.379 1.00 94.44 185 GLN A N 1
ATOM 1467 C CA . GLN A 1 185 ? -14.282 11.727 7.448 1.00 94.44 185 GLN A CA 1
ATOM 1468 C C . GLN A 1 185 ? -14.782 10.281 7.316 1.00 94.44 185 GLN A C 1
ATOM 1470 O O . GLN A 1 185 ? -14.001 9.356 7.505 1.00 94.44 185 GLN A O 1
ATOM 1475 N N . SER A 1 186 ? -16.034 10.082 6.892 1.00 94.75 186 SER A N 1
ATOM 1476 C CA . SER A 1 186 ? -16.601 8.751 6.646 1.00 94.75 186 SER A CA 1
ATOM 1477 C C . SER A 1 186 ? -15.802 7.934 5.627 1.00 94.75 186 SER A C 1
ATOM 1479 O O . SER A 1 186 ? -15.628 6.733 5.815 1.00 94.75 186 SER A O 1
ATOM 1481 N N . SER A 1 187 ? -15.272 8.582 4.587 1.00 94.44 187 SER A N 1
ATOM 1482 C CA . SER A 1 187 ? -14.484 7.922 3.541 1.00 94.44 187 SER A CA 1
ATOM 1483 C C . SER A 1 187 ? -13.046 7.677 3.971 1.00 94.44 187 SER A C 1
ATOM 1485 O O . SER A 1 187 ? -12.490 6.628 3.656 1.00 94.44 187 SER A O 1
ATOM 1487 N N . LYS A 1 188 ? -12.467 8.570 4.782 1.00 91.88 188 LYS A N 1
ATOM 1488 C CA . LYS A 1 188 ? -11.196 8.300 5.477 1.00 91.88 188 LYS A CA 1
ATOM 1489 C C . LYS A 1 188 ? -11.327 7.104 6.423 1.00 91.88 188 LYS A C 1
ATOM 1491 O O . LYS A 1 188 ? -10.443 6.257 6.467 1.00 91.88 188 LYS A O 1
ATOM 1496 N N . ASP A 1 189 ? -12.448 6.998 7.128 1.00 93.94 189 ASP A N 1
ATOM 1497 C CA . ASP A 1 189 ? -12.738 5.870 8.012 1.00 93.94 189 ASP A CA 1
ATOM 1498 C C . ASP A 1 189 ? -13.021 4.580 7.225 1.00 93.94 189 ASP A C 1
ATOM 1500 O O . ASP A 1 189 ? -12.662 3.498 7.680 1.00 93.94 189 ASP A O 1
ATOM 1504 N N . SER A 1 190 ? -13.626 4.668 6.034 1.00 92.81 190 SER A N 1
ATOM 1505 C CA . SER A 1 190 ? -13.768 3.528 5.115 1.00 92.81 190 SER A CA 1
ATOM 1506 C C . SER A 1 190 ? -12.400 3.008 4.662 1.00 92.81 190 SER A C 1
ATOM 1508 O O . SER A 1 190 ? -12.144 1.808 4.762 1.00 92.81 190 SER A O 1
ATOM 1510 N N . LEU A 1 191 ? -11.497 3.908 4.256 1.00 89.50 191 LEU A N 1
ATOM 1511 C CA . LEU A 1 191 ? -10.112 3.568 3.919 1.00 89.50 191 LEU A CA 1
ATOM 1512 C C . LEU A 1 191 ? -9.375 2.940 5.105 1.00 89.50 191 LEU A C 1
ATOM 1514 O O . LEU A 1 191 ? -8.683 1.940 4.927 1.00 89.50 191 LEU A O 1
ATOM 1518 N N . GLU A 1 192 ? -9.551 3.481 6.312 1.00 91.69 192 GLU A N 1
ATOM 1519 C CA . GLU A 1 192 ? -8.913 2.932 7.510 1.00 91.69 192 GLU A CA 1
ATOM 1520 C C . GLU A 1 192 ? -9.432 1.536 7.850 1.00 91.69 192 GLU A C 1
ATOM 1522 O O . GLU A 1 192 ? -8.639 0.636 8.089 1.00 91.69 192 GLU A O 1
ATOM 1527 N N . ARG A 1 193 ? -10.748 1.309 7.811 1.00 90.31 193 ARG A N 1
ATOM 1528 C CA . ARG A 1 193 ? -11.316 -0.016 8.108 1.00 90.31 193 ARG A CA 1
ATOM 1529 C C . ARG A 1 193 ? -10.836 -1.096 7.143 1.00 90.31 193 ARG A C 1
ATOM 1531 O O . ARG A 1 193 ? -10.696 -2.246 7.549 1.00 90.31 193 ARG A O 1
ATOM 1538 N N . VAL A 1 194 ? -10.656 -0.742 5.872 1.00 87.50 194 VAL A N 1
ATOM 1539 C CA . VAL A 1 194 ? -10.379 -1.706 4.799 1.00 87.50 194 VAL A CA 1
ATOM 1540 C C . VAL A 1 194 ? -8.885 -1.917 4.570 1.00 87.50 194 VAL A C 1
ATOM 1542 O O . VAL A 1 194 ? -8.482 -3.046 4.319 1.00 87.50 194 VAL A O 1
ATOM 1545 N N . PHE A 1 195 ? -8.082 -0.853 4.632 1.00 84.44 195 PHE A N 1
ATOM 1546 C CA . PHE A 1 195 ? -6.659 -0.878 4.277 1.00 84.44 195 PHE A CA 1
ATOM 1547 C C . PHE A 1 195 ? -5.731 -0.426 5.414 1.00 84.44 195 PHE A C 1
ATOM 1549 O O . PHE A 1 195 ? -4.516 -0.464 5.249 1.00 84.44 195 PHE A O 1
ATOM 1556 N N . CYS A 1 196 ? -6.269 0.032 6.549 1.00 88.75 196 CYS A N 1
ATOM 1557 C CA . CYS A 1 196 ? -5.501 0.487 7.714 1.00 88.75 196 CYS A CA 1
ATOM 1558 C C . CYS A 1 196 ? -4.407 1.509 7.368 1.00 88.75 196 CYS A C 1
ATOM 1560 O O . CYS A 1 196 ? -3.297 1.462 7.904 1.00 88.75 196 CYS A O 1
ATOM 1562 N N . ILE A 1 197 ? -4.711 2.423 6.438 1.00 81.00 197 ILE A N 1
ATOM 1563 C CA . ILE A 1 197 ? -3.749 3.367 5.855 1.00 81.00 197 ILE A CA 1
ATOM 1564 C C . ILE A 1 197 ? -3.169 4.304 6.920 1.00 81.00 197 ILE A C 1
ATOM 1566 O O . ILE A 1 197 ? -1.952 4.465 6.990 1.00 81.00 197 ILE A O 1
ATOM 1570 N N . ARG A 1 198 ? -4.000 4.917 7.774 1.00 85.69 198 ARG A N 1
ATOM 1571 C CA . ARG A 1 198 ? -3.526 5.831 8.828 1.00 85.69 198 ARG A CA 1
ATOM 1572 C C . ARG A 1 198 ? -2.707 5.080 9.861 1.00 85.69 198 ARG A C 1
ATOM 1574 O O . ARG A 1 198 ? -1.632 5.555 10.213 1.00 85.69 198 ARG A O 1
ATOM 1581 N N . SER A 1 199 ? -3.196 3.936 10.341 1.00 88.06 199 SER A N 1
ATOM 1582 C CA . SER A 1 199 ? -2.462 3.097 11.293 1.00 88.06 199 SER A CA 1
ATOM 1583 C C . SER A 1 199 ? -1.098 2.711 10.740 1.00 88.06 199 SER A C 1
ATOM 1585 O O . SER A 1 199 ? -0.091 2.974 11.388 1.00 88.06 199 SER A O 1
ATOM 1587 N N . THR A 1 200 ? -1.062 2.191 9.512 1.00 83.56 200 THR A N 1
ATOM 1588 C CA . THR A 1 200 ? 0.175 1.797 8.834 1.00 83.56 200 THR A CA 1
ATOM 1589 C C . THR A 1 200 ? 1.136 2.967 8.747 1.00 83.56 200 THR A C 1
ATOM 1591 O O . THR A 1 200 ? 2.244 2.857 9.257 1.00 83.56 200 THR A O 1
ATOM 1594 N N . LEU A 1 201 ? 0.702 4.118 8.224 1.00 79.31 201 LEU A N 1
ATOM 1595 C CA . LEU A 1 201 ? 1.546 5.312 8.138 1.00 79.31 201 LEU A CA 1
ATOM 1596 C C . LEU A 1 201 ? 2.084 5.742 9.506 1.00 79.31 201 LEU A C 1
ATOM 1598 O O . LEU A 1 201 ? 3.254 6.073 9.615 1.00 79.31 201 LEU A O 1
ATOM 1602 N N . ARG A 1 202 ? 1.264 5.720 10.560 1.00 84.88 202 ARG A N 1
ATOM 1603 C CA . ARG A 1 202 ? 1.694 6.106 11.913 1.00 84.88 202 ARG A CA 1
ATOM 1604 C C . ARG A 1 202 ? 2.673 5.111 12.542 1.00 84.88 202 ARG A C 1
ATOM 1606 O O . ARG A 1 202 ? 3.467 5.532 13.379 1.00 84.88 202 ARG A O 1
ATOM 1613 N N . ILE A 1 203 ? 2.574 3.829 12.192 1.00 84.12 203 ILE A N 1
ATOM 1614 C CA . ILE A 1 203 ? 3.455 2.763 12.683 1.00 84.12 203 ILE A CA 1
ATOM 1615 C C . ILE A 1 203 ? 4.795 2.813 11.946 1.00 84.12 203 ILE A C 1
ATOM 1617 O O . ILE A 1 203 ? 5.834 2.845 12.594 1.00 84.12 203 ILE A O 1
ATOM 1621 N N . VAL A 1 204 ? 4.782 2.893 10.610 1.00 76.75 204 VAL A N 1
ATOM 1622 C CA . VAL A 1 204 ? 6.022 2.923 9.815 1.00 76.75 204 VAL A CA 1
ATOM 1623 C C . VAL A 1 204 ? 6.741 4.276 9.881 1.00 76.75 204 VAL A C 1
ATOM 1625 O O . VAL A 1 204 ? 7.959 4.335 9.754 1.00 76.75 204 VAL A O 1
ATOM 1628 N N . ASP A 1 205 ? 6.013 5.373 10.124 1.00 73.06 205 ASP A N 1
ATOM 1629 C CA . ASP A 1 205 ? 6.568 6.721 10.311 1.00 73.06 205 ASP A CA 1
ATOM 1630 C C . ASP A 1 205 ? 6.828 7.060 11.786 1.00 73.06 205 ASP A C 1
ATOM 1632 O O . ASP A 1 205 ? 6.768 8.229 12.176 1.00 73.06 205 ASP A O 1
ATOM 1636 N N . GLU A 1 206 ? 7.091 6.070 12.645 1.00 66.88 206 GLU A N 1
ATOM 1637 C CA . GLU A 1 206 ? 7.333 6.322 14.075 1.00 66.88 206 GLU A CA 1
ATOM 1638 C C . GLU A 1 206 ? 8.464 7.347 14.288 1.00 66.88 206 GLU A C 1
ATOM 1640 O O . GLU A 1 206 ? 8.379 8.204 15.170 1.00 66.88 206 GLU A O 1
ATOM 1645 N N . TYR A 1 207 ? 9.474 7.324 13.414 1.00 63.84 207 TYR A N 1
ATOM 1646 C CA . TYR A 1 207 ? 10.611 8.247 13.431 1.00 63.84 207 TYR A CA 1
ATOM 1647 C C . TYR A 1 207 ? 10.404 9.536 12.616 1.00 63.84 207 TYR A C 1
ATOM 1649 O O . TYR A 1 207 ? 11.298 10.381 12.579 1.00 63.84 207 TYR A O 1
ATOM 1657 N N . GLY A 1 208 ? 9.253 9.722 11.963 1.00 60.94 208 GLY A N 1
ATOM 1658 C CA . GLY A 1 208 ? 8.958 10.924 11.176 1.00 60.94 208 GLY A CA 1
ATOM 1659 C C . GLY A 1 208 ? 9.742 11.042 9.861 1.00 60.94 208 GLY A C 1
ATOM 1660 O O . GLY A 1 208 ? 9.828 12.136 9.300 1.00 60.94 208 GLY A O 1
ATOM 1661 N N . LEU A 1 209 ? 10.337 9.953 9.368 1.00 57.25 209 LEU A N 1
ATOM 1662 C CA . LEU A 1 209 ? 11.093 9.935 8.114 1.00 57.25 209 LEU A CA 1
ATOM 1663 C C . LEU A 1 209 ? 10.206 10.211 6.897 1.00 57.25 209 LEU A C 1
ATOM 1665 O O . LEU A 1 209 ? 10.610 10.973 6.020 1.00 57.25 209 LEU A O 1
ATOM 1669 N N . LEU A 1 210 ? 8.984 9.673 6.857 1.00 61.69 210 LEU A N 1
ATOM 1670 C CA . LEU A 1 210 ? 8.023 9.994 5.807 1.00 61.69 210 LEU A CA 1
ATOM 1671 C C . LEU A 1 210 ? 7.639 11.469 5.883 1.00 61.69 210 LEU A C 1
ATOM 1673 O O . LEU A 1 210 ? 7.645 12.127 4.850 1.00 61.69 210 LEU A O 1
ATOM 1677 N N . LYS A 1 211 ? 7.402 12.038 7.074 1.00 63.78 211 LYS A N 1
ATOM 1678 C CA . LYS A 1 211 ? 7.187 13.493 7.223 1.00 63.78 211 LYS A CA 1
ATOM 1679 C C . LYS A 1 211 ? 8.341 14.332 6.678 1.00 63.78 211 LYS A C 1
ATOM 1681 O O . LYS A 1 211 ? 8.084 15.352 6.046 1.00 63.78 211 LYS A O 1
ATOM 1686 N N . ILE A 1 212 ? 9.588 13.921 6.905 1.00 57.81 212 ILE A N 1
ATOM 1687 C CA . ILE A 1 212 ? 10.767 14.613 6.366 1.00 57.81 212 ILE A CA 1
ATOM 1688 C C . ILE A 1 212 ? 10.786 14.515 4.838 1.00 57.81 212 ILE A C 1
ATOM 1690 O O . ILE A 1 212 ? 10.972 15.530 4.171 1.00 57.81 212 ILE A O 1
ATOM 1694 N N . VAL A 1 213 ? 10.536 13.330 4.275 1.00 57.81 213 VAL A N 1
ATOM 1695 C CA . VAL A 1 213 ? 10.451 13.133 2.820 1.00 57.81 213 VAL A CA 1
ATOM 1696 C C . VAL A 1 213 ? 9.322 13.972 2.220 1.00 57.81 213 VAL A C 1
ATOM 1698 O O . VAL A 1 213 ? 9.564 14.681 1.250 1.00 57.81 213 VAL A O 1
ATOM 1701 N N . TYR A 1 214 ? 8.129 13.978 2.825 1.00 64.88 214 TYR A N 1
ATOM 1702 C CA . TYR A 1 214 ? 7.012 14.833 2.414 1.00 64.88 214 TYR A CA 1
ATOM 1703 C C . TYR A 1 214 ? 7.381 16.318 2.473 1.00 64.88 214 TYR A C 1
ATOM 1705 O O . TYR A 1 214 ? 7.079 17.041 1.533 1.00 64.88 214 TYR A O 1
ATOM 1713 N N . ALA A 1 215 ? 8.066 16.775 3.523 1.00 65.56 215 ALA A N 1
ATOM 1714 C CA . ALA A 1 215 ? 8.478 18.172 3.651 1.00 65.56 215 ALA A CA 1
ATOM 1715 C C . ALA A 1 215 ? 9.524 18.578 2.600 1.00 65.56 215 ALA A C 1
ATOM 1717 O O . ALA A 1 215 ? 9.441 19.668 2.038 1.00 65.56 215 ALA A O 1
ATOM 1718 N N . VAL A 1 216 ? 10.492 17.703 2.302 1.00 61.66 216 VAL A N 1
ATOM 1719 C CA . VAL A 1 216 ? 11.471 17.922 1.223 1.00 61.66 216 VAL A CA 1
ATOM 1720 C C . VAL A 1 216 ? 10.762 17.992 -0.122 1.00 61.66 216 VAL A C 1
ATOM 1722 O O . VAL A 1 216 ? 11.025 18.899 -0.902 1.00 61.66 216 VAL A O 1
ATOM 1725 N N . VAL A 1 217 ? 9.834 17.069 -0.357 1.00 61.31 217 VAL A N 1
ATOM 1726 C CA . VAL A 1 217 ? 9.004 17.007 -1.556 1.00 61.31 217 VAL A CA 1
ATOM 1727 C C . VAL A 1 217 ? 8.125 18.257 -1.714 1.00 61.31 217 VAL A C 1
ATOM 1729 O O . VAL A 1 217 ? 8.049 18.811 -2.804 1.00 61.31 217 VAL A O 1
ATOM 1732 N N . GLU A 1 218 ? 7.496 18.744 -0.644 1.00 63.72 218 GLU A N 1
ATOM 1733 C CA . GLU A 1 218 ? 6.687 19.971 -0.658 1.00 63.72 218 GLU A CA 1
ATOM 1734 C C . GLU A 1 218 ? 7.532 21.232 -0.874 1.00 63.72 218 GLU A C 1
ATOM 1736 O O . GLU A 1 218 ? 7.061 22.184 -1.491 1.00 63.72 218 GLU A O 1
ATOM 1741 N N . ALA A 1 219 ? 8.777 21.255 -0.392 1.00 63.41 219 ALA A N 1
ATOM 1742 C CA . ALA A 1 219 ? 9.674 22.396 -0.567 1.00 63.41 219 ALA A CA 1
ATOM 1743 C C . ALA A 1 219 ? 10.173 22.560 -2.013 1.00 63.41 219 ALA A C 1
ATOM 1745 O O . ALA A 1 219 ? 10.628 23.643 -2.380 1.00 63.41 219 ALA A O 1
ATOM 1746 N N . VAL A 1 220 ? 10.102 21.499 -2.822 1.00 56.31 220 VAL A N 1
ATOM 1747 C CA . VAL A 1 220 ? 10.607 21.467 -4.204 1.00 56.31 220 VAL A CA 1
ATOM 1748 C C . VAL A 1 220 ? 9.507 21.304 -5.264 1.00 56.31 220 VAL A C 1
ATOM 1750 O O . VAL A 1 220 ? 9.842 21.255 -6.444 1.00 56.31 220 VAL A O 1
ATOM 1753 N N . ALA A 1 221 ? 8.222 21.241 -4.875 1.00 54.62 221 ALA A N 1
ATOM 1754 C CA . ALA A 1 221 ? 7.060 21.049 -5.764 1.00 54.62 221 ALA A CA 1
ATOM 1755 C C . ALA A 1 221 ? 5.991 22.152 -5.657 1.00 54.62 221 ALA A C 1
ATOM 1757 O O . ALA A 1 221 ? 5.530 22.634 -6.716 1.00 54.62 221 ALA A O 1
#

pLDDT: mean 77.72, std 15.94, range [31.23, 96.56]

Foldseek 3Di:
DVVVVVVVVVVCCVVVVVVVVVLLVLVCVQQHVPFPSVVLLVLLCVLCVVLVHHSVLQSCLQSPCSVQLDDDPVLVVLLVVLVVVCLVPDDQDDDQDPVSVLVSCCVRRVSNSVSVVSNVVVVVVLLVQADPLLNVLVVLLVNLVSQLVNVVSVCVVVVDDVLVNLQSNLVSVVVSVVSLVPDDPVRVSSCCSRHVVVSSCCRNCVVVPVVVSNVVSVVSD

Radius of gyration: 21.36 Å; Cα contacts (8 Å, |Δi|>4): 157; chains: 1; bounding box: 38×41×74 Å

Organism: Pristionchus pacificus (NCBI:txid54126)

Secondary structure (DSSP, 8-state):
-HHHHHHHHHHHHHHHHHHHHHHHHHHHHHH-TTS-HHHHHHHHHHHHHHHT--HHHHHHHHHTTHHHHSPPHHHHHHHHHHHHHHHTT------SSHHHHHHHHHHH-HHHHHHHHHHHHHHHHHHTTS-HHHHHHHHHHHHHHHHHHHHHHHHHHHT--HHHHHHHHHHHHHHHHHHHHTS-HHHHHHHHHHH-HHHHHHHHTTTSHHHHHHHHHHHH-